Protein AF-A0A9W9JMX7-F1 (afdb_monomer)

Mean predicted aligned error: 20.51 Å

Radius of gyration: 36.22 Å; Cα contacts (8 Å, |Δi|>4): 319; chains: 1; bounding box: 106×44×80 Å

Solvent-accessible surface area (backbone atoms only — not comparable to full-atom values): 18234 Å² total; per-residue (Å²): 130,86,82,72,73,47,76,66,55,54,49,54,52,50,56,58,54,60,72,56,52,37,56,38,70,84,39,43,45,78,63,40,51,48,57,44,52,70,91,41,66,92,66,29,40,35,28,43,32,32,32,20,40,26,87,86,69,50,75,31,81,40,80,42,74,37,45,46,33,29,29,48,52,99,60,38,80,44,77,45,70,59,74,58,86,74,85,53,19,42,42,68,38,47,72,54,76,74,42,45,52,47,79,55,95,67,31,42,34,41,38,36,41,27,64,27,89,90,45,72,42,80,46,76,45,69,50,87,43,57,28,31,47,68,22,42,74,46,57,52,74,59,72,63,49,72,68,57,50,52,53,49,53,50,52,55,48,53,53,47,53,52,51,53,52,52,47,53,50,53,51,50,54,47,50,55,51,49,62,69,66,50,73,78,74,51,70,62,72,71,43,48,62,56,54,51,51,46,49,50,50,50,53,51,48,56,63,48,60,74,41,89,61,29,88,79,40,72,60,51,61,47,44,56,49,51,42,50,54,52,54,47,56,63,68,69,53,74,97,63,97,59,98,66,100,74,63,62,69,64,55,49,48,52,49,48,51,47,50,51,49,48,52,49,49,53,54,48,54,49,51,53,47,51,53,47,53,50,49,58,63,53,72,76,51,83,83,88,85,82,67,62,73,58,50,54,54,51,48,53,52,50,55,59,53,68,72,41,96,81,71,72,66,82,92,77,116

Sequence (317 aa):
MFVKQTPAEARTEKIRFERTWQPLATSVRNFRCIIEDFDDPSKRKAYLFCEARDQYGYWLKNKIHLDPIVRYDEGKLVYYTYPTTRLDTLSSNLANAYPRVYLKNGKLELIAYVNGPKGPKFQTITFDDLMNEDGVVFQASYGRSPKRVKLQQAREKEEREWYEAENARKEKERLEKEIRKSPLTPLEEWQEPLRQKIKELKEDKEADSKLPDFRAGANGAYYDRRIKDTEALMTEIPDHWTPTSKVEPRFMKEWQARKEWQARKEWQEDLLRELKDLKETTGAKDGIVRGSYWHDKQKKVEEMLTQMPDWKPASKI

Nearest PDB structures (foldseek):
  1n02-assembly1_A  TM=7.128E-01  e=3.162E-04  Nostoc ellipsosporum
  2jzj-assembly1_A  TM=7.293E-01  e=8.192E-04  Ceratopteris richardii
  6xa1-assembly1_j  TM=2.237E-01  e=5.090E+00  Homo sapiens

Organism: NCBI:txid2972120

Foldseek 3Di:
DDPPPDPVRVVVVLVVQVVQWAFCVVFKDDWAWAWPPLVDLVPIWIWIWIWGQAPVGDTAIETHTCFQAWFDDQQAIDGHLGGDDDDGGPRNFAPDRGWDWDQDPSWIKIWTFGQGPVGTDIHIDILDAWTDGRGYIDGVSVSCDPVNVVVVVVVVVVVVVVVVVVVVVVVVVVVVVVVVPPPPPDLCNVCVVLVVVLVVLVVVLVVCVPPPCSVVDPNNVVSVVVSVVSVVVSVPPDPDPPPDDDVPPPVVVVVVVVVVVVVVVVVVVVVVVVVVVVVVVVVVDDDDDPDPPVCVVVVVVVVVQVVDPDDDPPVPD

Structure (mmCIF, N/CA/C/O backbone):
data_AF-A0A9W9JMX7-F1
#
_entry.id   AF-A0A9W9JMX7-F1
#
loop_
_atom_site.group_PDB
_atom_site.id
_atom_site.type_symbol
_atom_site.label_atom_id
_atom_site.label_alt_id
_atom_site.label_comp_id
_atom_site.label_asym_id
_atom_site.label_entity_id
_atom_site.label_seq_id
_atom_site.pdbx_PDB_ins_code
_atom_site.Cartn_x
_atom_site.Cartn_y
_atom_site.Cartn_z
_atom_site.occupancy
_atom_site.B_iso_or_equiv
_atom_site.auth_seq_id
_atom_site.auth_comp_id
_atom_site.auth_asym_id
_atom_site.auth_atom_id
_atom_site.pdbx_PDB_model_num
ATOM 1 N N . MET A 1 1 ? 3.340 11.979 -27.835 1.00 38.06 1 MET A N 1
ATOM 2 C CA . MET A 1 1 ? 2.138 12.834 -27.962 1.00 38.06 1 MET A CA 1
ATOM 3 C C . MET A 1 1 ? 1.278 12.514 -26.747 1.00 38.06 1 MET A C 1
ATOM 5 O O . MET A 1 1 ? 0.903 11.361 -26.604 1.00 38.06 1 MET A O 1
ATOM 9 N N . PHE A 1 2 ? 1.090 13.451 -25.812 1.00 39.12 2 PHE A N 1
ATOM 10 C CA . PHE A 1 2 ? 0.361 13.177 -24.568 1.00 39.12 2 PHE A CA 1
ATOM 11 C C . PHE A 1 2 ? -1.117 12.970 -24.883 1.00 39.12 2 PHE A C 1
ATOM 13 O O . PHE A 1 2 ? -1.810 13.934 -25.214 1.00 39.12 2 PHE A O 1
ATOM 20 N N . VAL A 1 3 ? -1.617 11.743 -24.766 1.00 41.00 3 VAL A N 1
ATOM 21 C CA . VAL A 1 3 ? -3.063 11.511 -24.774 1.00 41.00 3 VAL A CA 1
ATOM 22 C C . VAL A 1 3 ? -3.580 11.926 -23.400 1.00 41.00 3 VAL A C 1
ATOM 24 O O . VAL A 1 3 ? -3.754 11.114 -22.495 1.00 41.00 3 VAL A O 1
ATOM 27 N N . LYS A 1 4 ? -3.749 13.238 -23.201 1.00 46.47 4 LYS A N 1
ATOM 28 C CA . LYS A 1 4 ? -4.483 13.752 -22.047 1.00 46.47 4 LYS A CA 1
ATOM 29 C C . LYS A 1 4 ? -5.915 13.262 -22.199 1.00 46.47 4 LYS A C 1
ATOM 31 O O . LYS A 1 4 ? -6.609 13.702 -23.111 1.00 46.47 4 LYS A O 1
ATOM 36 N N . GLN A 1 5 ? -6.330 12.348 -21.325 1.00 52.28 5 GLN A N 1
ATOM 37 C CA . GLN A 1 5 ? -7.722 11.917 -21.259 1.00 52.28 5 GLN A CA 1
ATOM 38 C C . GLN A 1 5 ? -8.624 13.144 -21.170 1.00 52.28 5 GLN A C 1
ATOM 40 O O . GLN A 1 5 ? -8.401 14.045 -20.354 1.00 52.28 5 GLN A O 1
ATOM 45 N N . THR A 1 6 ? -9.650 13.178 -22.010 1.00 64.44 6 THR A N 1
ATOM 46 C CA . THR A 1 6 ? -10.655 14.229 -21.931 1.00 64.44 6 THR A CA 1
ATOM 47 C C . THR A 1 6 ? -11.429 14.100 -20.610 1.00 64.44 6 THR A C 1
ATOM 49 O O . THR A 1 6 ? -11.586 12.999 -20.071 1.00 64.44 6 THR A O 1
ATOM 52 N N . PRO A 1 7 ? -11.975 15.198 -20.060 1.00 58.97 7 PRO A N 1
ATOM 53 C CA . PRO A 1 7 ? -12.781 15.146 -18.837 1.00 58.97 7 PRO A CA 1
ATOM 54 C C . PRO A 1 7 ? -13.974 14.177 -18.923 1.00 58.97 7 PRO A C 1
ATOM 56 O O . PRO A 1 7 ? -14.406 13.632 -17.907 1.00 58.97 7 PRO A O 1
ATOM 59 N N . ALA A 1 8 ? -14.499 13.941 -20.131 1.00 56.97 8 ALA A N 1
ATOM 60 C CA . ALA A 1 8 ? -15.569 12.982 -20.396 1.00 56.97 8 ALA A CA 1
ATOM 61 C C . ALA A 1 8 ? -15.086 11.522 -20.299 1.00 56.97 8 ALA A C 1
ATOM 63 O O . ALA A 1 8 ? -15.757 10.692 -19.680 1.00 56.97 8 ALA A O 1
ATOM 64 N N . GLU A 1 9 ? -13.903 11.209 -20.829 1.00 58.19 9 GLU A N 1
ATOM 65 C CA . GLU A 1 9 ? -13.281 9.884 -20.710 1.00 58.19 9 GLU A CA 1
ATOM 66 C C . GLU A 1 9 ? -12.908 9.574 -19.258 1.00 58.19 9 GLU A C 1
ATOM 68 O O . GLU A 1 9 ? -13.241 8.500 -18.759 1.00 58.19 9 GLU A O 1
ATOM 73 N N . ALA A 1 10 ? -12.337 10.545 -18.537 1.00 58.16 10 ALA A N 1
ATOM 74 C CA . ALA A 1 10 ? -12.014 10.403 -17.117 1.00 58.16 10 ALA A CA 1
ATOM 75 C C . ALA A 1 10 ? -13.266 10.164 -16.247 1.00 58.16 10 ALA A C 1
ATOM 77 O O . ALA A 1 10 ? -13.233 9.365 -15.308 1.00 58.16 10 ALA A O 1
ATOM 78 N N . ARG A 1 11 ? -14.398 10.816 -16.564 1.00 58.22 11 ARG A N 1
ATOM 79 C CA . ARG A 1 11 ? -15.693 10.570 -15.896 1.00 58.22 11 ARG A CA 1
ATOM 80 C C . ARG A 1 11 ? -16.251 9.182 -16.209 1.00 58.22 11 ARG A C 1
ATOM 82 O O . ARG A 1 11 ? -16.724 8.503 -15.303 1.00 58.22 11 ARG A O 1
ATOM 89 N N . THR A 1 12 ? -16.174 8.747 -17.463 1.00 60.94 12 THR A N 1
ATOM 90 C CA . THR A 1 12 ? -16.686 7.437 -17.898 1.00 60.94 12 THR A CA 1
ATOM 91 C C . THR A 1 12 ? -15.877 6.288 -17.293 1.00 60.94 12 THR A C 1
ATOM 93 O O . THR A 1 12 ? -16.439 5.287 -16.852 1.00 60.94 12 THR A O 1
ATOM 96 N N . GLU A 1 13 ? -14.557 6.447 -17.212 1.00 59.47 13 GLU A N 1
ATOM 97 C CA . GLU A 1 13 ? -13.651 5.485 -16.587 1.00 59.47 13 GLU A CA 1
ATOM 98 C C . GLU A 1 13 ? -13.866 5.419 -15.065 1.00 59.47 13 GLU A C 1
ATOM 100 O O . GLU A 1 13 ? -13.983 4.325 -14.514 1.00 59.47 13 GLU A O 1
ATOM 105 N N . LYS A 1 14 ? -14.055 6.566 -14.394 1.00 57.44 14 LYS A N 1
ATOM 106 C CA . LYS A 1 14 ? -14.433 6.618 -12.970 1.00 57.44 14 LYS A CA 1
ATOM 107 C C . LYS A 1 14 ? -15.722 5.831 -12.687 1.00 57.44 14 LYS A C 1
ATOM 109 O O . LYS A 1 14 ? -15.728 4.984 -11.799 1.00 57.44 14 LYS A O 1
ATOM 114 N N . ILE A 1 15 ? -16.771 6.040 -13.489 1.00 61.19 15 ILE A N 1
ATOM 115 C CA . ILE A 1 15 ? -18.054 5.324 -13.359 1.00 61.19 15 ILE A CA 1
ATOM 116 C C . ILE A 1 15 ? -17.883 3.810 -13.582 1.00 61.19 15 ILE A C 1
ATOM 118 O O . ILE A 1 15 ? -18.565 3.012 -12.941 1.00 61.19 15 ILE A O 1
ATOM 122 N N . ARG A 1 16 ? -16.980 3.381 -14.476 1.00 63.81 16 ARG A N 1
ATOM 123 C CA . ARG A 1 16 ? -16.705 1.950 -14.707 1.00 63.81 16 ARG A CA 1
ATOM 124 C C . ARG A 1 16 ? -16.029 1.278 -13.511 1.00 63.81 16 ARG A C 1
ATOM 126 O O . ARG A 1 16 ? -16.390 0.146 -13.208 1.00 63.81 16 ARG A O 1
ATOM 133 N N . PHE A 1 17 ? -15.105 1.957 -12.830 1.00 66.31 17 PHE A N 1
ATOM 134 C CA . PHE A 1 17 ? -14.443 1.413 -11.637 1.00 66.31 17 PHE A CA 1
ATOM 135 C C . PHE A 1 17 ? -15.354 1.409 -10.409 1.00 66.31 17 PHE A C 1
ATOM 137 O O . PHE A 1 17 ? -15.407 0.413 -9.698 1.00 66.31 17 PHE A O 1
ATOM 144 N N . GLU A 1 18 ? -16.139 2.465 -10.190 1.00 67.25 18 GLU A N 1
ATOM 145 C CA . GLU A 1 18 ? -17.089 2.505 -9.067 1.00 67.25 18 GLU A CA 1
ATOM 146 C C . GLU A 1 18 ? -18.109 1.353 -9.129 1.00 67.25 18 GLU A C 1
ATOM 148 O O . GLU A 1 18 ? -18.518 0.826 -8.097 1.00 67.25 18 GLU A O 1
ATOM 153 N N . ARG A 1 19 ? -18.458 0.880 -10.335 1.00 70.06 19 ARG A N 1
ATOM 154 C CA . ARG A 1 19 ? -19.326 -0.295 -10.534 1.00 70.06 19 ARG A CA 1
ATOM 155 C C . ARG A 1 19 ? -18.704 -1.626 -10.104 1.00 70.06 19 ARG A C 1
ATOM 157 O O . ARG A 1 19 ? -19.447 -2.585 -9.918 1.00 70.06 19 ARG A O 1
ATOM 164 N N . THR A 1 20 ? -17.379 -1.717 -9.968 1.00 78.50 20 THR A N 1
ATOM 165 C CA . THR A 1 20 ? -16.701 -2.945 -9.516 1.00 78.50 20 THR A CA 1
ATOM 166 C C . THR A 1 20 ? -16.499 -3.007 -8.006 1.00 78.50 20 THR A C 1
ATOM 168 O O . THR A 1 20 ? -16.007 -4.016 -7.501 1.00 78.50 20 THR A O 1
ATOM 171 N N . TRP A 1 21 ? -16.876 -1.956 -7.275 1.00 88.69 21 TRP A N 1
ATOM 172 C CA . TRP A 1 21 ? -16.697 -1.885 -5.830 1.00 88.69 21 TRP A CA 1
ATOM 173 C C . TRP A 1 21 ? -17.850 -2.587 -5.122 1.00 88.69 21 TRP A C 1
ATOM 175 O O . TRP A 1 21 ? -19.020 -2.272 -5.333 1.00 88.69 21 TRP A O 1
ATOM 185 N N . GLN A 1 22 ? -17.514 -3.554 -4.276 1.00 89.50 22 GLN A N 1
ATOM 186 C CA . GLN A 1 22 ? -18.479 -4.298 -3.482 1.00 89.50 22 GLN A CA 1
ATOM 187 C C . GLN A 1 22 ? -18.430 -3.849 -2.015 1.00 89.50 22 GLN A C 1
ATOM 189 O O . GLN A 1 22 ? -17.337 -3.695 -1.458 1.00 89.50 22 GLN A O 1
ATOM 194 N N . PRO A 1 23 ? -19.593 -3.692 -1.354 1.00 91.25 23 PRO A N 1
ATOM 195 C CA . PRO A 1 23 ? -19.653 -3.432 0.078 1.00 91.25 23 PRO A CA 1
ATOM 196 C C . PRO A 1 23 ? -18.969 -4.535 0.891 1.00 91.25 23 PRO A C 1
ATOM 198 O O . PRO A 1 23 ? -19.049 -5.722 0.547 1.00 91.25 23 PRO A O 1
ATOM 201 N N . LEU A 1 24 ? -18.355 -4.164 2.019 1.00 92.94 24 LEU A N 1
ATOM 202 C CA . LEU A 1 24 ? -17.718 -5.127 2.925 1.00 92.94 24 LEU A CA 1
ATOM 203 C C . LEU A 1 24 ? -18.690 -6.220 3.382 1.00 92.94 24 LEU A C 1
ATOM 205 O O . LEU A 1 24 ? -18.333 -7.394 3.403 1.00 92.94 24 LEU A O 1
ATOM 209 N N . ALA A 1 25 ? -19.934 -5.841 3.685 1.00 90.62 25 ALA A N 1
ATOM 210 C CA . ALA A 1 25 ? -20.942 -6.735 4.248 1.00 90.62 25 ALA A CA 1
ATOM 211 C C . ALA A 1 25 ? -21.267 -7.960 3.387 1.00 90.62 25 ALA A C 1
ATOM 213 O O . ALA A 1 25 ? -21.653 -8.999 3.912 1.00 90.62 25 ALA A O 1
ATOM 214 N N . THR A 1 26 ? -21.114 -7.836 2.070 1.00 90.62 26 THR A N 1
ATOM 215 C CA . THR A 1 26 ? -21.468 -8.884 1.107 1.00 90.62 26 THR A CA 1
ATOM 216 C C . THR A 1 26 ? -20.255 -9.598 0.528 1.00 90.62 26 THR A C 1
ATOM 218 O O . THR A 1 26 ? -20.412 -10.600 -0.168 1.00 90.62 26 THR A O 1
ATOM 221 N N . SER A 1 27 ? -19.050 -9.068 0.744 1.00 93.75 27 SER A N 1
ATOM 222 C CA . SER A 1 27 ? -17.864 -9.480 -0.011 1.00 93.75 27 SER A CA 1
ATOM 223 C C . SER A 1 27 ? -16.607 -9.683 0.834 1.00 93.75 27 SER A C 1
ATOM 225 O O . SER A 1 27 ? -15.580 -10.081 0.289 1.00 93.75 27 SER A O 1
ATOM 227 N N . VAL A 1 28 ? -16.673 -9.451 2.148 1.00 95.69 28 VAL A N 1
ATOM 228 C CA . VAL A 1 28 ? -15.535 -9.563 3.067 1.00 95.69 28 VAL A CA 1
ATOM 229 C C . VAL A 1 28 ? -15.956 -10.265 4.361 1.00 95.69 28 VAL A C 1
ATOM 231 O O . VAL A 1 28 ? -17.075 -10.093 4.843 1.00 95.69 28 VAL A O 1
ATOM 234 N N . ARG A 1 29 ? -15.063 -11.078 4.934 1.00 94.94 29 ARG A N 1
ATOM 235 C CA . ARG A 1 29 ? -15.290 -11.835 6.177 1.00 94.94 29 ARG A CA 1
ATOM 236 C C . ARG A 1 29 ? -14.046 -11.884 7.067 1.00 94.94 29 ARG A C 1
ATOM 238 O O . ARG A 1 29 ? -12.971 -11.431 6.681 1.00 94.94 29 ARG A O 1
ATOM 245 N N . ASN A 1 30 ? -14.194 -12.480 8.253 1.00 95.06 30 ASN A N 1
ATOM 246 C CA . ASN A 1 30 ? -13.102 -12.745 9.200 1.00 95.06 30 ASN A CA 1
ATOM 247 C C . ASN A 1 30 ? -12.322 -11.489 9.635 1.00 95.06 30 ASN A C 1
ATOM 249 O O . ASN A 1 30 ? -11.097 -11.525 9.735 1.00 95.06 30 ASN A O 1
ATOM 253 N N . PHE A 1 31 ? -13.026 -10.387 9.914 1.00 94.81 31 PHE A N 1
ATOM 254 C CA . PHE A 1 31 ? -12.408 -9.149 10.396 1.00 94.81 31 PHE A CA 1
ATOM 255 C C . PHE A 1 31 ? -11.718 -9.347 11.745 1.00 94.81 31 PHE A C 1
ATOM 257 O O . PHE A 1 31 ? -12.325 -9.847 12.695 1.00 94.81 31 PHE A O 1
ATOM 264 N N . ARG A 1 32 ? -10.454 -8.932 11.838 1.00 94.69 32 ARG A N 1
ATOM 265 C CA . ARG A 1 32 ? -9.663 -8.920 13.075 1.00 94.69 32 ARG A CA 1
ATOM 266 C C . ARG A 1 32 ? -8.743 -7.708 13.082 1.00 94.69 32 ARG A C 1
ATOM 268 O O . ARG A 1 32 ? -8.224 -7.328 12.038 1.00 94.69 32 ARG A O 1
ATOM 275 N N . CYS A 1 33 ? -8.519 -7.125 14.252 1.00 94.44 33 CYS A N 1
ATOM 276 C CA . CYS A 1 33 ? -7.464 -6.136 14.440 1.00 94.44 33 CYS A CA 1
ATOM 277 C C . CYS A 1 33 ? -6.266 -6.840 15.077 1.00 94.44 33 CYS A C 1
ATOM 279 O O . CYS A 1 33 ? -6.434 -7.557 16.063 1.00 94.44 33 CYS A O 1
ATOM 281 N N . ILE A 1 34 ? -5.084 -6.679 14.491 1.00 93.19 34 ILE A N 1
ATOM 282 C CA . ILE A 1 34 ? -3.833 -7.236 15.004 1.00 93.19 34 ILE A CA 1
ATOM 283 C C . ILE A 1 34 ? -2.891 -6.078 15.290 1.00 93.19 34 ILE A C 1
ATOM 285 O O . ILE A 1 34 ? -2.704 -5.207 14.438 1.00 93.19 34 ILE A O 1
ATOM 289 N N . ILE A 1 35 ? -2.306 -6.092 16.485 1.00 92.94 35 ILE A N 1
ATOM 290 C CA . ILE A 1 35 ? -1.273 -5.145 16.886 1.00 92.94 35 ILE A CA 1
ATOM 291 C C . ILE A 1 35 ? 0.069 -5.869 16.885 1.00 92.94 35 ILE A C 1
ATOM 293 O O . ILE A 1 35 ? 0.236 -6.869 17.580 1.00 92.94 35 ILE A O 1
ATOM 297 N N . GLU A 1 36 ? 1.003 -5.378 16.080 1.00 92.62 36 GLU A N 1
ATOM 298 C CA . GLU A 1 36 ? 2.393 -5.838 16.059 1.00 92.62 36 GLU A CA 1
ATOM 299 C C . GLU A 1 36 ? 3.224 -4.969 17.012 1.00 92.62 36 GLU A C 1
ATOM 301 O O . GLU A 1 36 ? 2.922 -3.785 17.177 1.00 92.62 36 GLU A O 1
ATOM 306 N N . ASP A 1 37 ? 4.235 -5.566 17.652 1.00 88.75 37 ASP A N 1
ATOM 307 C CA . ASP A 1 37 ? 5.198 -4.895 18.539 1.00 88.75 37 ASP A CA 1
ATOM 308 C C . ASP A 1 37 ? 4.551 -4.039 19.646 1.00 88.75 37 ASP A C 1
ATOM 310 O O . ASP A 1 37 ? 4.950 -2.903 19.892 1.00 88.75 37 ASP A O 1
ATOM 314 N N . PHE A 1 38 ? 3.523 -4.571 20.325 1.00 85.69 38 PHE A N 1
ATOM 315 C CA . PHE A 1 38 ? 2.770 -3.807 21.329 1.00 85.69 38 PHE A CA 1
ATOM 316 C C . PHE A 1 38 ? 3.653 -3.235 22.448 1.00 85.69 38 PHE A C 1
ATOM 318 O O . PHE A 1 38 ? 3.424 -2.100 22.872 1.00 85.69 38 PHE A O 1
ATOM 325 N N . ASP A 1 39 ? 4.662 -3.984 22.889 1.00 87.25 39 ASP A N 1
ATOM 326 C CA . ASP A 1 39 ? 5.535 -3.597 24.002 1.00 87.25 39 ASP A CA 1
ATOM 327 C C . ASP A 1 39 ? 6.521 -2.473 23.646 1.00 87.25 39 ASP A C 1
ATOM 329 O O . ASP A 1 39 ? 7.020 -1.803 24.547 1.00 87.25 39 ASP A O 1
ATOM 333 N N . ASP A 1 40 ? 6.779 -2.229 22.355 1.00 84.75 40 ASP A N 1
ATOM 334 C CA . ASP A 1 40 ? 7.649 -1.151 21.873 1.00 84.75 40 ASP A CA 1
ATOM 335 C C . ASP A 1 40 ? 6.803 -0.052 21.203 1.00 84.75 40 ASP A C 1
ATOM 337 O O . ASP A 1 40 ? 6.451 -0.168 20.023 1.00 84.75 40 ASP A O 1
ATOM 341 N N . PRO A 1 41 ? 6.497 1.057 21.907 1.00 78.00 41 PRO A N 1
ATOM 342 C CA . PRO A 1 41 ? 5.675 2.135 21.361 1.00 78.00 41 PRO A CA 1
ATOM 343 C C . PRO A 1 41 ? 6.207 2.730 20.051 1.00 78.00 41 PRO A C 1
ATOM 345 O O . PRO A 1 41 ? 5.417 3.262 19.274 1.00 78.00 41 PRO A O 1
ATOM 348 N N . SER A 1 42 ? 7.519 2.644 19.792 1.00 78.44 42 SER A N 1
ATOM 349 C CA . SER A 1 42 ? 8.147 3.195 18.583 1.00 78.44 42 SER A CA 1
ATOM 350 C C . SER A 1 42 ? 7.968 2.311 17.345 1.00 78.44 42 SER A C 1
ATOM 352 O O . SER A 1 42 ? 8.054 2.799 16.216 1.00 78.44 42 SER A O 1
ATOM 354 N N . LYS A 1 43 ? 7.707 1.015 17.545 1.00 85.56 43 LYS A N 1
ATOM 355 C CA . LYS A 1 43 ? 7.535 0.023 16.471 1.00 85.56 43 LYS A CA 1
ATOM 356 C C . LYS A 1 43 ? 6.108 -0.479 16.339 1.00 85.56 43 LYS A C 1
ATOM 358 O O . LYS A 1 43 ? 5.786 -1.091 15.322 1.00 85.56 43 LYS A O 1
ATOM 363 N N . ARG A 1 44 ? 5.270 -0.196 17.336 1.00 89.06 44 ARG A N 1
ATOM 364 C CA . ARG A 1 44 ? 3.885 -0.635 17.399 1.00 89.06 44 ARG A CA 1
ATOM 365 C C . ARG A 1 44 ? 3.107 -0.243 16.145 1.00 89.06 44 ARG A C 1
ATOM 367 O O . ARG A 1 44 ? 3.099 0.925 15.758 1.00 89.06 44 ARG A O 1
ATOM 374 N N . LYS A 1 45 ? 2.408 -1.213 15.551 1.00 91.44 45 LYS A N 1
ATOM 375 C CA . LYS A 1 45 ? 1.575 -1.007 14.354 1.00 91.44 45 LYS A CA 1
ATOM 376 C C . LYS A 1 45 ? 0.246 -1.735 14.456 1.00 91.44 45 LYS A C 1
ATOM 378 O O . LYS A 1 45 ? 0.197 -2.905 14.829 1.00 91.44 45 LYS A O 1
ATOM 383 N N . ALA A 1 46 ? -0.822 -1.058 14.057 1.00 92.69 46 ALA A N 1
ATOM 384 C CA . ALA A 1 46 ? -2.177 -1.578 14.048 1.00 92.69 46 ALA A CA 1
ATOM 385 C C . ALA A 1 46 ? -2.597 -1.955 12.626 1.00 92.69 46 ALA A C 1
ATOM 387 O O . ALA A 1 46 ? -2.532 -1.141 11.698 1.00 92.69 46 ALA A O 1
ATOM 388 N N . TYR A 1 47 ? -3.074 -3.186 12.461 1.00 93.88 47 TYR A N 1
ATOM 389 C CA . TYR A 1 47 ? -3.505 -3.721 11.177 1.00 93.88 47 TYR A CA 1
ATOM 390 C C . TYR A 1 47 ? -4.917 -4.291 11.241 1.00 93.88 47 TYR A C 1
ATOM 392 O O . TYR A 1 47 ? -5.245 -5.081 12.125 1.00 93.88 47 TYR A O 1
ATOM 400 N N . LEU A 1 48 ? -5.729 -3.963 10.239 1.00 94.69 48 LEU A N 1
ATOM 401 C CA . LEU A 1 48 ? -6.977 -4.657 9.959 1.00 94.69 48 LEU A CA 1
ATOM 402 C C . LEU A 1 48 ? -6.695 -5.847 9.042 1.00 94.69 48 LEU A C 1
ATOM 404 O O . LEU A 1 48 ? -6.230 -5.687 7.912 1.00 94.69 48 LEU A O 1
ATOM 408 N N . PHE A 1 49 ? -7.014 -7.035 9.534 1.00 95.31 49 PHE A N 1
ATOM 409 C CA . PHE A 1 49 ? -6.981 -8.280 8.787 1.00 95.31 49 PHE A CA 1
ATOM 410 C C . PHE A 1 49 ? -8.392 -8.706 8.405 1.00 95.31 49 PHE A C 1
ATOM 412 O O . PHE A 1 49 ? -9.311 -8.649 9.224 1.00 95.31 49 PHE A O 1
ATOM 419 N N . CYS A 1 50 ? -8.561 -9.147 7.163 1.00 95.56 50 CYS A N 1
ATOM 420 C CA . CYS A 1 50 ? -9.816 -9.703 6.665 1.00 95.56 50 CYS A CA 1
ATOM 421 C C . CYS A 1 50 ? -9.581 -10.586 5.433 1.00 95.56 50 CYS A C 1
ATOM 423 O O . CYS A 1 50 ? -8.490 -10.611 4.863 1.00 95.56 50 CYS A O 1
ATOM 425 N N . GLU A 1 51 ? -10.609 -11.319 5.024 1.00 96.19 51 GLU A N 1
ATOM 426 C CA . GLU A 1 51 ? -10.643 -12.068 3.769 1.00 96.19 51 GLU A CA 1
ATOM 427 C C . GLU A 1 51 ? -11.662 -11.431 2.833 1.00 96.19 51 GLU A C 1
ATOM 429 O O . GLU A 1 51 ? -12.831 -11.326 3.197 1.00 96.19 51 GLU A O 1
ATOM 434 N N . ALA A 1 52 ? -11.243 -11.044 1.633 1.00 95.31 52 ALA A N 1
ATOM 435 C CA . ALA A 1 52 ? -12.097 -10.427 0.629 1.00 95.31 52 ALA A CA 1
ATOM 436 C C . ALA A 1 52 ? -12.269 -11.349 -0.576 1.00 95.31 52 ALA A C 1
ATOM 438 O O . ALA A 1 52 ? -11.319 -12.001 -1.008 1.00 95.31 52 ALA A O 1
ATOM 439 N N . ARG A 1 53 ? -13.489 -11.419 -1.105 1.00 94.69 53 ARG A N 1
ATOM 440 C CA . ARG A 1 53 ? -13.819 -12.261 -2.252 1.00 94.69 53 ARG A CA 1
ATOM 441 C C . ARG A 1 53 ? -13.392 -11.584 -3.554 1.00 94.69 53 ARG A C 1
ATOM 443 O O . ARG A 1 53 ? -13.730 -10.418 -3.765 1.00 94.69 53 ARG A O 1
ATOM 450 N N . ASP A 1 54 ? -12.683 -12.307 -4.410 1.00 90.06 54 ASP A N 1
ATOM 451 C CA . ASP A 1 54 ? -12.312 -11.857 -5.753 1.00 90.06 54 ASP A CA 1
ATOM 452 C C . ASP A 1 54 ? -13.429 -12.106 -6.787 1.00 90.06 54 ASP A C 1
ATOM 454 O O . ASP A 1 54 ? -14.500 -12.635 -6.465 1.00 90.06 54 ASP A O 1
ATOM 458 N N . GLN A 1 55 ? -13.203 -11.701 -8.039 1.00 85.94 55 GLN A N 1
ATOM 459 C CA . GLN A 1 55 ? -14.168 -11.876 -9.131 1.00 85.94 55 GLN A CA 1
ATOM 460 C C . GLN A 1 55 ? -14.416 -13.344 -9.520 1.00 85.94 55 GLN A C 1
ATOM 462 O O . GLN A 1 55 ? -15.421 -13.637 -10.166 1.00 85.94 55 GLN A O 1
ATOM 467 N N . TYR A 1 56 ? -13.531 -14.261 -9.123 1.00 86.94 56 TYR A N 1
ATOM 468 C CA . TYR A 1 56 ? -13.640 -15.700 -9.373 1.00 86.94 56 TYR A CA 1
ATOM 469 C C . TYR A 1 56 ? -14.258 -16.459 -8.188 1.00 86.94 56 TYR A C 1
ATOM 471 O O . TYR A 1 56 ? -14.506 -17.660 -8.277 1.00 86.94 56 TYR A O 1
ATOM 479 N N . GLY A 1 57 ? -14.540 -15.765 -7.082 1.00 89.69 57 GLY A N 1
ATOM 480 C CA . GLY A 1 57 ? -15.127 -16.335 -5.874 1.00 89.69 57 GLY A CA 1
ATOM 481 C C . GLY A 1 57 ? -14.112 -16.840 -4.845 1.00 89.69 57 GLY A C 1
ATOM 482 O O . GLY A 1 57 ? -14.532 -17.365 -3.810 1.00 89.69 57 GLY A O 1
ATOM 483 N N . TYR A 1 58 ? -12.807 -16.667 -5.072 1.00 93.25 58 TYR A N 1
ATOM 484 C CA . TYR A 1 58 ? -11.772 -17.011 -4.098 1.00 93.25 58 TYR A CA 1
ATOM 485 C C . TYR A 1 58 ? -11.674 -15.957 -2.996 1.00 93.25 58 TYR A C 1
ATOM 487 O O . TYR A 1 58 ? -11.907 -14.770 -3.212 1.00 93.25 58 TYR A O 1
ATOM 495 N N . TRP A 1 59 ? -11.309 -16.394 -1.790 1.00 94.25 59 TRP A N 1
ATOM 496 C CA . TRP A 1 59 ? -11.132 -15.522 -0.630 1.00 94.25 59 TRP A CA 1
ATOM 497 C C . TRP A 1 59 ? -9.652 -15.185 -0.440 1.00 94.25 59 TRP A C 1
ATOM 499 O O . TRP A 1 59 ? -8.851 -16.056 -0.097 1.00 94.25 59 TRP A O 1
ATOM 509 N N . LEU A 1 60 ? -9.293 -13.917 -0.637 1.00 92.62 60 LEU A N 1
ATOM 510 C CA . LEU A 1 60 ? -7.927 -13.411 -0.531 1.00 92.62 60 LEU A CA 1
ATOM 511 C C . LEU A 1 60 ? -7.714 -12.677 0.795 1.00 92.62 60 LEU A C 1
ATOM 513 O O . LEU A 1 60 ? -8.523 -11.848 1.218 1.00 92.62 60 LEU A O 1
ATOM 517 N N . LYS A 1 61 ? -6.596 -12.970 1.464 1.00 95.00 61 LYS A N 1
ATOM 518 C CA . LYS A 1 61 ? -6.232 -12.329 2.734 1.00 95.00 61 LYS A CA 1
ATOM 519 C C . LYS A 1 61 ? -5.745 -10.902 2.493 1.00 95.00 61 LYS A C 1
ATOM 521 O O . LYS A 1 61 ? -4.869 -10.674 1.667 1.00 95.00 61 LYS A O 1
ATOM 526 N N . ASN A 1 62 ? -6.266 -9.966 3.274 1.00 93.31 62 ASN A N 1
ATOM 527 C CA . ASN A 1 62 ? -5.906 -8.554 3.256 1.00 93.31 62 ASN A CA 1
ATOM 528 C C . ASN A 1 62 ? -5.313 -8.146 4.611 1.00 93.31 62 ASN A C 1
ATOM 530 O O . ASN A 1 62 ? -5.823 -8.556 5.655 1.00 93.31 62 ASN A O 1
ATOM 534 N N . LYS A 1 63 ? -4.257 -7.322 4.580 1.00 92.88 63 LYS A N 1
ATOM 535 C CA . LYS A 1 63 ? -3.614 -6.691 5.746 1.00 92.88 63 LYS A CA 1
ATOM 536 C C . LYS A 1 63 ? -3.529 -5.186 5.486 1.00 92.88 63 LYS A C 1
ATOM 538 O O . LYS A 1 63 ? -2.732 -4.753 4.659 1.00 92.88 63 LYS A O 1
ATOM 543 N N . ILE A 1 64 ? -4.352 -4.399 6.172 1.00 90.62 64 ILE A N 1
ATOM 544 C CA . ILE A 1 64 ? -4.474 -2.948 5.962 1.00 90.62 64 ILE A CA 1
ATOM 545 C C . ILE A 1 64 ? -3.890 -2.225 7.168 1.00 90.62 64 ILE A C 1
ATOM 547 O O . ILE A 1 64 ? -4.316 -2.466 8.293 1.00 90.62 64 ILE A O 1
ATOM 551 N N . HIS A 1 65 ? -2.922 -1.339 6.946 1.00 89.81 65 HIS A N 1
ATOM 552 C CA . HIS A 1 65 ? -2.350 -0.521 8.013 1.00 89.81 65 HIS A CA 1
ATOM 553 C C . HIS A 1 65 ? -3.359 0.551 8.443 1.00 89.81 65 HIS A C 1
ATOM 555 O O . HIS A 1 65 ? -3.829 1.315 7.601 1.00 89.81 65 HIS A O 1
ATOM 561 N N . LEU A 1 66 ? -3.708 0.593 9.731 1.00 90.44 66 LEU A N 1
ATOM 562 C CA . LEU A 1 66 ? -4.751 1.482 10.253 1.00 90.44 66 LEU A CA 1
ATOM 563 C C . LEU A 1 66 ? -4.231 2.873 10.613 1.00 90.44 66 LEU A C 1
ATOM 565 O O . LEU A 1 66 ? -4.974 3.838 10.492 1.00 90.44 66 LEU A O 1
ATOM 569 N N . ASP A 1 67 ? -2.965 3.012 10.994 1.00 88.38 67 ASP A N 1
ATOM 570 C CA . ASP A 1 67 ? -2.398 4.298 11.420 1.00 88.38 67 ASP A CA 1
ATOM 571 C C . ASP A 1 67 ? -2.489 5.442 10.402 1.00 88.38 67 ASP A C 1
ATOM 573 O O . ASP A 1 67 ? -2.688 6.578 10.825 1.00 88.38 67 ASP A O 1
ATOM 577 N N . PRO A 1 68 ? -2.392 5.223 9.076 1.00 85.06 68 PRO A N 1
ATOM 578 C CA . PRO A 1 68 ? -2.542 6.304 8.114 1.00 85.06 68 PRO A CA 1
ATOM 579 C C . PRO A 1 68 ? -3.961 6.882 8.121 1.00 85.06 68 PRO A C 1
ATOM 581 O O . PRO A 1 68 ? -4.126 8.055 7.792 1.00 85.06 68 PRO A O 1
ATOM 584 N N . ILE A 1 69 ? -4.955 6.078 8.511 1.00 86.62 69 ILE A N 1
ATOM 585 C CA . ILE A 1 69 ? -6.385 6.352 8.329 1.00 86.62 69 ILE A CA 1
ATOM 586 C C . ILE A 1 69 ? -7.142 6.531 9.652 1.00 86.62 69 ILE A C 1
ATOM 588 O O . ILE A 1 69 ? -8.193 7.160 9.666 1.00 86.62 69 ILE A O 1
ATOM 592 N N . VAL A 1 70 ? -6.614 6.039 10.773 1.00 88.62 70 VAL A N 1
ATOM 593 C CA . VAL A 1 70 ? -7.140 6.255 12.127 1.00 88.62 70 VAL A CA 1
ATOM 594 C C . VAL A 1 70 ? -6.098 6.994 12.948 1.00 88.62 70 VAL A C 1
ATOM 596 O O . VAL A 1 70 ? -4.980 6.514 13.142 1.00 88.62 70 VAL A O 1
ATOM 599 N N . ARG A 1 71 ? -6.481 8.158 13.465 1.00 85.69 71 ARG A N 1
ATOM 600 C CA . ARG A 1 71 ? -5.611 9.020 14.266 1.00 85.69 71 ARG A CA 1
ATOM 601 C C . ARG A 1 71 ? -6.172 9.252 15.647 1.00 85.69 71 ARG A C 1
ATOM 603 O O . ARG A 1 71 ? -7.345 8.986 15.905 1.00 85.69 71 ARG A O 1
ATOM 610 N N . TYR A 1 72 ? -5.311 9.774 16.504 1.00 84.94 72 TYR A N 1
ATOM 611 C CA . TYR A 1 72 ? -5.690 10.284 17.800 1.00 84.94 72 TYR A CA 1
ATOM 612 C C . TYR A 1 72 ? -5.613 11.810 17.790 1.00 84.94 72 TYR A C 1
ATOM 614 O O . TYR A 1 72 ? -4.555 12.366 17.517 1.00 84.94 72 TYR A O 1
ATOM 622 N N . ASP A 1 73 ? -6.737 12.474 18.041 1.00 83.50 73 ASP A N 1
ATOM 623 C CA . ASP A 1 73 ? -6.833 13.933 18.074 1.00 83.50 73 ASP A CA 1
ATOM 624 C C . ASP A 1 73 ? -7.709 14.373 19.251 1.00 83.50 73 ASP A C 1
ATOM 626 O O . ASP A 1 73 ? -8.754 13.774 19.513 1.00 83.50 73 ASP A O 1
ATOM 630 N N . GLU A 1 74 ? -7.258 15.377 20.005 1.00 81.50 74 GLU A N 1
ATOM 631 C CA . GLU A 1 74 ? -7.960 15.948 21.171 1.00 81.50 74 GLU A CA 1
ATOM 632 C C . GLU A 1 74 ? -8.555 14.910 22.151 1.00 81.50 74 GLU A C 1
ATOM 634 O O . GLU A 1 74 ? -9.645 15.067 22.714 1.00 81.50 74 GLU A O 1
ATOM 639 N N . GLY A 1 75 ? -7.854 13.796 22.368 1.00 81.69 75 GLY A N 1
ATOM 640 C CA . GLY A 1 75 ? -8.331 12.756 23.275 1.00 81.69 75 GLY A CA 1
ATOM 641 C C . GLY A 1 75 ? -9.386 11.807 22.678 1.00 81.69 75 GLY A C 1
ATOM 642 O O . GLY A 1 75 ? -10.130 11.149 23.431 1.00 81.69 75 GLY A O 1
ATOM 643 N N . LYS A 1 76 ? -9.512 11.773 21.346 1.00 86.75 76 LYS A N 1
ATOM 644 C CA . LYS A 1 76 ? -10.478 10.971 20.589 1.00 86.75 76 LYS A CA 1
ATOM 645 C C . LYS A 1 76 ? -9.850 10.279 19.380 1.00 86.75 76 LYS A C 1
ATOM 647 O O . LYS A 1 76 ? -8.911 10.784 18.779 1.00 86.75 76 LYS A O 1
ATOM 652 N N . LEU A 1 77 ? -10.392 9.121 19.008 1.00 89.94 77 LEU A N 1
ATOM 653 C CA . LEU A 1 77 ? -10.072 8.478 17.737 1.00 89.94 77 LEU A CA 1
ATOM 654 C C . LEU A 1 77 ? -10.841 9.150 16.598 1.00 89.94 77 LEU A C 1
ATOM 656 O O . LEU A 1 77 ? -12.054 9.334 16.690 1.00 89.94 77 LEU A O 1
ATOM 660 N N . VAL A 1 78 ? -10.134 9.480 15.520 1.00 89.38 78 VAL A N 1
ATOM 661 C CA . VAL A 1 78 ? -10.682 10.158 14.341 1.00 89.38 78 VAL A CA 1
ATOM 662 C C . VAL A 1 78 ? -10.332 9.369 13.083 1.00 89.38 78 VAL A C 1
ATOM 664 O O . VAL A 1 78 ? -9.188 8.946 12.901 1.00 89.38 78 VAL A O 1
ATOM 667 N N . TYR A 1 79 ? -11.332 9.153 12.226 1.00 89.12 79 TYR A N 1
ATOM 668 C CA . TYR A 1 79 ? -11.188 8.442 10.962 1.00 89.12 79 TYR A CA 1
ATOM 669 C C . TYR A 1 79 ? -10.998 9.448 9.836 1.00 89.12 79 TYR A C 1
ATOM 671 O O . TYR A 1 79 ? -11.809 10.360 9.678 1.00 89.12 79 TYR A O 1
ATOM 679 N N . TYR A 1 80 ? -9.947 9.266 9.046 1.00 83.06 80 TYR A N 1
ATOM 680 C CA . TYR A 1 80 ? -9.651 10.093 7.890 1.00 83.06 80 TYR A CA 1
ATOM 681 C C . TYR A 1 80 ? -9.853 9.298 6.605 1.00 83.06 80 TYR A C 1
ATOM 683 O O . TYR A 1 80 ? -9.328 8.199 6.421 1.00 83.06 80 TYR A O 1
ATOM 691 N N . THR A 1 81 ? -10.566 9.922 5.674 1.00 75.69 81 THR A N 1
ATOM 692 C CA . THR A 1 81 ? -10.766 9.440 4.302 1.00 75.69 81 THR A CA 1
ATOM 693 C C . THR A 1 81 ? -9.540 9.654 3.407 1.00 75.69 81 THR A C 1
ATOM 695 O O . THR A 1 81 ? -9.490 9.138 2.291 1.00 75.69 81 THR A O 1
ATOM 698 N N . TYR A 1 82 ? -8.545 10.402 3.899 1.00 68.81 82 TYR A N 1
ATOM 699 C CA . TYR A 1 82 ? -7.259 10.637 3.250 1.00 68.81 82 TYR A CA 1
ATOM 700 C C . TYR A 1 82 ? -6.117 10.334 4.224 1.00 68.81 82 TYR A C 1
ATOM 702 O O . TYR A 1 82 ? -6.134 10.851 5.345 1.00 68.81 82 TYR A O 1
ATOM 710 N N . PRO A 1 83 ? -5.109 9.540 3.819 1.00 65.88 83 PRO A N 1
ATOM 711 C CA . PRO A 1 83 ? -3.999 9.217 4.697 1.00 65.88 83 PRO A CA 1
ATOM 712 C C . PRO A 1 83 ? -3.195 10.473 5.048 1.00 65.88 83 PRO A C 1
ATOM 714 O O . PRO A 1 83 ? -2.830 11.258 4.173 1.00 65.88 83 PRO A O 1
ATOM 717 N N . THR A 1 84 ? -2.909 10.656 6.337 1.00 65.81 84 THR A N 1
ATOM 718 C CA . THR A 1 84 ? -2.120 11.792 6.852 1.00 65.81 84 THR A CA 1
ATOM 719 C C . THR A 1 84 ? -0.757 11.308 7.355 1.00 65.81 84 THR A C 1
ATOM 721 O O . THR A 1 84 ? -0.564 10.106 7.515 1.00 65.81 84 THR A O 1
ATOM 724 N N . THR A 1 85 ? 0.199 12.205 7.613 1.00 64.88 85 THR A N 1
ATOM 725 C CA . THR A 1 85 ? 1.544 11.874 8.140 1.00 64.88 85 THR A CA 1
ATOM 726 C C . THR A 1 85 ? 1.771 12.325 9.590 1.00 64.88 85 THR A C 1
ATOM 728 O O . THR A 1 85 ? 2.909 12.348 10.052 1.00 64.88 85 THR A O 1
ATOM 731 N N . ARG A 1 86 ? 0.715 12.686 10.337 1.00 62.84 86 ARG A N 1
ATOM 732 C CA . ARG A 1 86 ? 0.846 13.115 11.746 1.00 62.84 86 ARG A CA 1
ATOM 733 C C . ARG A 1 86 ? 1.371 11.984 12.652 1.00 62.84 86 ARG A C 1
ATOM 735 O O . ARG A 1 86 ? 1.238 10.808 12.316 1.00 62.84 86 ARG A O 1
ATOM 742 N N . LEU A 1 87 ? 1.952 12.343 13.800 1.00 67.56 87 LEU A N 1
ATOM 743 C CA . LEU A 1 87 ? 2.603 11.398 14.726 1.00 67.56 87 LEU A CA 1
ATOM 744 C C . LEU A 1 87 ? 1.619 10.662 15.655 1.00 67.56 87 LEU A C 1
ATOM 746 O O . LEU A 1 87 ? 1.869 9.515 16.021 1.00 67.56 87 LEU A O 1
ATOM 750 N N . ASP A 1 88 ? 0.473 11.268 15.976 1.00 79.38 88 ASP A N 1
ATOM 751 C CA . ASP A 1 88 ? -0.511 10.683 16.895 1.00 79.38 88 ASP A CA 1
ATOM 752 C C . ASP A 1 88 ? -1.406 9.665 16.176 1.00 79.38 88 ASP A C 1
ATOM 754 O O . ASP A 1 88 ? -2.463 9.956 15.606 1.00 79.38 88 ASP A O 1
ATOM 758 N N . THR A 1 89 ? -0.903 8.437 16.127 1.00 82.19 89 THR A N 1
ATOM 759 C CA . THR A 1 89 ? -1.527 7.281 15.475 1.00 82.19 89 THR A CA 1
ATOM 760 C C . THR A 1 89 ? -2.470 6.539 16.424 1.00 82.19 89 THR A C 1
ATOM 762 O O . THR A 1 89 ? -2.425 6.728 17.644 1.00 82.19 89 THR A O 1
ATOM 765 N N . LEU A 1 90 ? -3.311 5.659 15.868 1.00 85.81 90 LEU A N 1
ATOM 766 C CA . LEU A 1 90 ? -4.023 4.654 16.658 1.00 85.81 90 LEU A CA 1
ATOM 767 C C . LEU A 1 90 ? -3.028 3.835 17.487 1.00 85.81 90 LEU A C 1
ATOM 769 O O . LEU A 1 90 ? -3.183 3.765 18.704 1.00 85.81 90 LEU A O 1
ATOM 773 N N . SER A 1 91 ? -2.000 3.266 16.848 1.00 87.25 91 SER A N 1
ATOM 774 C CA . SER A 1 91 ? -1.009 2.407 17.503 1.00 87.25 91 SER A CA 1
ATOM 775 C C . SER A 1 91 ? -0.407 3.053 18.748 1.00 87.25 91 SER A C 1
ATOM 777 O O . SER A 1 91 ? -0.484 2.481 19.840 1.00 87.25 91 SER A O 1
ATOM 779 N N . SER A 1 92 ? 0.124 4.270 18.620 1.00 85.50 92 SER A N 1
ATOM 780 C CA . SER A 1 92 ? 0.811 4.964 19.716 1.00 85.50 92 SER A CA 1
ATOM 781 C C . SER A 1 92 ? -0.097 5.309 20.903 1.00 85.50 92 SER A C 1
ATOM 783 O O . SER A 1 92 ? 0.401 5.496 22.009 1.00 85.50 92 SER A O 1
ATOM 785 N N . ASN A 1 93 ? -1.421 5.327 20.715 1.00 88.25 93 ASN A N 1
ATOM 786 C CA . ASN A 1 93 ? -2.389 5.729 21.740 1.00 88.25 93 ASN A CA 1
ATOM 787 C C . ASN A 1 93 ? -3.223 4.576 22.321 1.00 88.25 93 ASN A C 1
ATOM 789 O O . ASN A 1 93 ? -4.091 4.805 23.172 1.00 88.25 93 ASN A O 1
ATOM 793 N N . LEU A 1 94 ? -2.960 3.336 21.899 1.00 89.62 94 LEU A N 1
ATOM 794 C CA . LEU A 1 94 ? -3.591 2.148 22.467 1.00 89.62 94 LEU A CA 1
ATOM 795 C C . LEU A 1 94 ? -3.129 1.896 23.907 1.00 89.62 94 LEU A C 1
ATOM 797 O O . LEU A 1 94 ? -1.936 1.752 24.184 1.00 89.62 94 LEU A O 1
ATOM 801 N N . ALA A 1 95 ? -4.105 1.770 24.804 1.00 89.44 95 ALA A N 1
ATOM 802 C CA 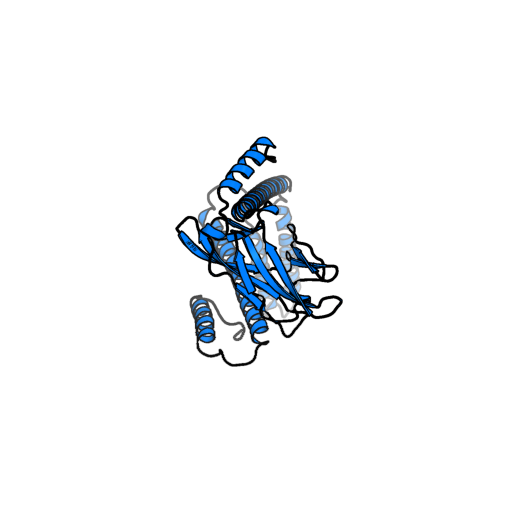. ALA A 1 95 ? -3.920 1.345 26.187 1.00 89.44 95 ALA A CA 1
ATOM 803 C C . ALA A 1 95 ? -3.966 -0.189 26.338 1.00 89.44 95 ALA A C 1
ATOM 805 O O . ALA A 1 95 ? -3.567 -0.717 27.372 1.00 89.44 95 ALA A O 1
ATOM 806 N N . ASN A 1 96 ? -4.449 -0.921 25.325 1.00 89.56 96 ASN A N 1
ATOM 807 C CA . ASN A 1 96 ? -4.430 -2.383 25.293 1.00 89.56 96 ASN A CA 1
ATOM 808 C C . ASN A 1 96 ? -4.106 -2.945 23.897 1.00 89.56 96 ASN A C 1
ATOM 810 O O . ASN A 1 96 ? -4.280 -2.277 22.880 1.00 89.56 96 ASN A O 1
ATOM 814 N N . ALA A 1 97 ? -3.665 -4.204 23.855 1.00 88.69 97 ALA A N 1
ATOM 815 C CA . ALA A 1 97 ? -3.281 -4.891 22.618 1.00 88.69 97 ALA A CA 1
ATOM 816 C C . ALA A 1 97 ? -4.465 -5.496 21.840 1.00 88.69 97 ALA A C 1
ATOM 818 O O . ALA A 1 97 ? -4.272 -6.068 20.770 1.00 88.69 97 ALA A O 1
ATOM 819 N N . TYR A 1 98 ? -5.693 -5.386 22.363 1.00 90.44 98 TYR A N 1
ATOM 820 C CA . TYR A 1 98 ? -6.853 -6.131 21.862 1.00 90.44 98 TYR A CA 1
ATOM 821 C C . TYR A 1 98 ? -8.012 -5.238 21.389 1.00 90.44 98 TYR A C 1
ATOM 823 O O . TYR A 1 98 ? -9.120 -5.340 21.935 1.00 90.44 98 TYR A O 1
ATOM 831 N N . PRO A 1 99 ? -7.820 -4.373 20.374 1.00 93.38 99 PRO A N 1
ATOM 832 C CA . PRO A 1 99 ? -8.951 -3.742 19.713 1.00 93.38 99 PRO A CA 1
ATOM 833 C C . PRO A 1 99 ? -9.851 -4.793 19.065 1.00 93.38 99 PRO A C 1
ATOM 835 O O . PRO A 1 99 ? -9.392 -5.798 18.520 1.00 93.38 99 PRO A O 1
ATOM 838 N N . ARG A 1 100 ? -11.155 -4.545 19.098 1.00 94.12 100 ARG A N 1
ATOM 839 C CA . ARG A 1 100 ? -12.163 -5.426 18.510 1.00 94.12 100 ARG A CA 1
ATOM 840 C C . ARG A 1 100 ? -12.739 -4.772 17.270 1.00 94.12 100 ARG A C 1
ATOM 842 O O . ARG A 1 100 ? -12.916 -3.560 17.242 1.00 94.12 100 ARG A O 1
ATOM 849 N N . VAL A 1 101 ? -13.051 -5.577 16.264 1.00 94.88 101 VAL A N 1
ATOM 850 C CA . VAL A 1 101 ? -13.697 -5.111 15.036 1.00 94.88 101 VAL A CA 1
ATOM 851 C C . VAL A 1 101 ? -14.962 -5.905 14.779 1.00 94.88 101 VAL A C 1
ATOM 853 O O . VAL A 1 101 ? -14.969 -7.127 14.915 1.00 94.88 101 VAL A O 1
ATOM 856 N N . TYR A 1 102 ? -16.026 -5.202 14.412 1.00 92.94 102 TYR A N 1
ATOM 857 C CA . TYR A 1 102 ? -17.333 -5.788 14.160 1.00 92.94 102 TYR A CA 1
ATOM 858 C C . TYR A 1 102 ? -17.960 -5.152 12.936 1.00 92.94 102 TYR A C 1
ATOM 860 O O . TYR A 1 102 ? -17.871 -3.946 12.735 1.00 92.94 102 TYR A O 1
ATOM 868 N N . LEU A 1 103 ? -18.634 -5.962 12.130 1.00 91.00 103 LEU A N 1
ATOM 869 C CA . LEU A 1 103 ? -19.498 -5.445 11.085 1.00 91.00 103 LEU A CA 1
ATOM 870 C C . LEU A 1 103 ? -20.888 -5.208 11.687 1.00 91.00 103 LEU A C 1
ATOM 872 O O . LEU A 1 103 ? -21.550 -6.159 12.101 1.00 91.00 103 LEU A O 1
ATOM 876 N N . LYS A 1 104 ? -21.333 -3.954 11.730 1.00 90.31 104 LYS A N 1
ATOM 877 C CA . LYS A 1 104 ? -22.639 -3.552 12.257 1.00 90.31 104 LYS A CA 1
ATOM 878 C C . LYS A 1 104 ? -23.346 -2.675 11.234 1.00 90.31 104 LYS A C 1
ATOM 880 O O . LYS A 1 104 ? -22.789 -1.693 10.759 1.00 90.31 104 LYS A O 1
ATOM 885 N N . ASN A 1 105 ? -24.576 -3.040 10.869 1.00 87.00 105 ASN A N 1
ATOM 886 C CA . ASN A 1 105 ? -25.381 -2.311 9.878 1.00 87.00 105 ASN A CA 1
ATOM 887 C C . ASN A 1 105 ? -24.640 -2.069 8.547 1.00 87.00 105 ASN A C 1
ATOM 889 O O . ASN A 1 105 ? -24.728 -0.998 7.954 1.00 87.00 105 ASN A O 1
ATOM 893 N N . GLY A 1 106 ? -23.857 -3.057 8.105 1.00 83.12 106 GLY A N 1
ATOM 894 C CA . GLY A 1 106 ? -23.069 -2.982 6.874 1.00 83.12 106 GLY A CA 1
ATOM 895 C C . GLY A 1 106 ? -21.807 -2.115 6.946 1.00 83.12 106 GLY A C 1
ATOM 896 O O . GLY A 1 106 ? -21.077 -2.045 5.961 1.00 83.12 106 GLY A O 1
ATOM 897 N N . LYS A 1 107 ? -21.524 -1.508 8.102 1.00 88.44 107 LYS A N 1
ATOM 898 C CA . LYS A 1 107 ? -20.343 -0.684 8.362 1.00 88.44 107 LYS A CA 1
ATOM 899 C C . LYS A 1 107 ? -19.390 -1.403 9.308 1.00 88.44 107 LYS A C 1
ATOM 901 O O . LYS A 1 107 ? -19.824 -2.163 10.173 1.00 88.44 107 LYS A O 1
ATOM 906 N N . LEU A 1 108 ? -18.090 -1.186 9.141 1.00 94.25 108 LEU A N 1
ATOM 907 C CA . LEU A 1 108 ? -17.086 -1.792 10.010 1.00 94.25 108 LEU A CA 1
ATOM 908 C C . LEU A 1 108 ? -16.800 -0.851 11.184 1.00 94.25 108 LEU A C 1
ATOM 910 O O . LEU A 1 108 ? -16.379 0.281 10.981 1.00 94.25 108 LEU A O 1
ATOM 914 N N . GLU A 1 109 ? -17.019 -1.318 12.406 1.00 95.38 109 GLU A N 1
ATOM 915 C CA . GLU A 1 109 ? -16.721 -0.596 13.641 1.00 95.38 109 GLU A CA 1
ATOM 916 C C . GLU A 1 109 ? -15.451 -1.161 14.279 1.00 95.38 109 GLU A C 1
ATOM 918 O O . GLU A 1 109 ? -15.313 -2.375 14.434 1.00 95.38 109 GLU A O 1
ATOM 923 N N . LEU A 1 110 ? -14.532 -0.282 14.675 1.00 95.00 110 LEU A N 1
ATOM 924 C CA . LEU A 1 110 ? -13.373 -0.585 15.507 1.00 95.00 110 LEU A CA 1
ATOM 925 C C . LEU A 1 110 ? -13.618 -0.038 16.911 1.00 95.00 110 LEU A C 1
ATOM 927 O O . LEU A 1 110 ? -13.845 1.155 17.092 1.00 95.00 110 LEU A O 1
ATOM 931 N N . ILE A 1 111 ? -13.517 -0.913 17.904 1.00 95.25 111 ILE A N 1
ATOM 932 C CA . ILE A 1 111 ? -13.602 -0.583 19.323 1.00 95.25 111 ILE A CA 1
ATOM 933 C C . ILE A 1 111 ? -12.212 -0.768 19.925 1.00 95.25 111 ILE A C 1
ATOM 935 O O . ILE A 1 111 ? -11.679 -1.879 19.935 1.00 95.25 111 ILE A O 1
ATOM 939 N N . ALA A 1 112 ? -11.628 0.304 20.449 1.00 94.38 112 ALA A N 1
ATOM 940 C CA . ALA A 1 112 ? -10.285 0.300 21.018 1.00 94.38 112 ALA A CA 1
ATOM 941 C C . ALA A 1 112 ? -10.269 0.943 22.409 1.00 94.38 112 ALA A C 1
ATOM 943 O O . ALA A 1 112 ? -11.037 1.867 22.686 1.00 94.38 112 ALA A O 1
ATOM 944 N N . TYR A 1 113 ? -9.388 0.458 23.286 1.00 94.12 113 TYR A N 1
ATOM 945 C CA . TYR A 1 113 ? -9.116 1.091 24.575 1.00 94.12 113 TYR A CA 1
ATOM 946 C C . TYR A 1 113 ? -7.924 2.034 24.408 1.00 94.12 113 TYR A C 1
ATOM 948 O O . TYR A 1 113 ? -6.833 1.589 24.053 1.00 94.12 113 TYR A O 1
ATOM 956 N N . VAL A 1 114 ? -8.137 3.334 24.607 1.00 92.19 114 VAL A N 1
ATOM 957 C CA . VAL A 1 114 ? -7.159 4.385 24.274 1.00 92.19 114 VAL A CA 1
ATOM 958 C C . VAL A 1 114 ? -6.986 5.387 25.411 1.00 92.19 114 VAL A C 1
ATOM 960 O O . VAL A 1 114 ? -7.914 5.610 26.192 1.00 92.19 114 VAL A O 1
ATOM 963 N N . ASN A 1 115 ? -5.810 6.013 25.487 1.00 89.06 115 ASN A N 1
ATOM 964 C CA . ASN A 1 115 ? -5.422 6.948 26.552 1.00 89.06 115 ASN A CA 1
ATOM 965 C C . ASN A 1 115 ? -6.117 8.314 26.440 1.00 89.06 115 ASN A C 1
ATOM 967 O O . ASN A 1 115 ? -5.626 9.206 25.757 1.00 89.06 115 ASN A O 1
ATOM 971 N N . GLY A 1 116 ? -7.254 8.511 27.115 1.00 86.00 116 GLY A N 1
ATOM 972 C CA . GLY A 1 116 ? -8.006 9.772 27.128 1.00 86.00 116 GLY A CA 1
ATOM 973 C C . GLY A 1 116 ? -7.418 10.874 28.028 1.00 86.00 116 GLY A C 1
ATOM 974 O O . GLY A 1 116 ? -6.630 10.579 28.924 1.00 86.00 116 GLY A O 1
ATOM 975 N N . PRO A 1 117 ? -7.888 12.134 27.899 1.00 84.88 117 PRO A N 1
ATOM 976 C CA . PRO A 1 117 ? -7.452 13.251 28.750 1.00 84.88 117 PRO A CA 1
ATOM 977 C C . PRO A 1 117 ? -7.763 13.051 30.241 1.00 84.88 117 PRO A C 1
ATOM 979 O O . PRO A 1 117 ? -7.102 13.616 31.101 1.00 84.88 117 PRO A O 1
ATOM 982 N N . LYS A 1 118 ? -8.793 12.250 30.546 1.00 88.38 118 LYS A N 1
ATOM 983 C CA . LYS A 1 118 ? -9.217 11.881 31.908 1.00 88.38 118 LYS A CA 1
ATOM 984 C C . LYS A 1 118 ? -8.850 10.431 32.261 1.00 88.38 118 LYS A C 1
ATOM 986 O O . LYS A 1 118 ? -9.452 9.850 33.157 1.00 88.38 118 LYS A O 1
ATOM 991 N N . GLY A 1 119 ? -7.916 9.840 31.519 1.00 89.00 119 GLY A N 1
ATOM 992 C CA . GLY A 1 119 ? -7.521 8.441 31.637 1.00 89.00 119 GLY A CA 1
ATOM 993 C C . GLY A 1 119 ? -8.064 7.543 30.518 1.00 89.00 119 GLY A C 1
ATOM 994 O O . GLY A 1 119 ? -8.793 8.005 29.628 1.00 89.00 119 GLY A O 1
ATOM 995 N N . PRO A 1 120 ? -7.681 6.255 30.523 1.00 92.00 120 PRO A N 1
ATOM 996 C CA . PRO A 1 120 ? -7.996 5.337 29.439 1.00 92.00 120 PRO A CA 1
ATOM 997 C C . PRO A 1 120 ? -9.492 5.005 29.355 1.00 92.00 120 PRO A C 1
ATOM 999 O O . PRO A 1 120 ? -10.153 4.752 30.363 1.00 92.00 120 PRO A O 1
ATOM 1002 N N . LYS A 1 121 ? -10.043 4.994 28.139 1.00 93.69 121 LYS A N 1
ATOM 1003 C CA . LYS A 1 121 ? -11.470 4.739 27.882 1.00 93.69 121 LYS A CA 1
ATOM 1004 C C . LYS A 1 121 ? -11.669 3.955 26.591 1.00 93.69 121 LYS A C 1
ATOM 1006 O O . LYS A 1 121 ? -10.846 4.026 25.678 1.00 93.69 121 LYS A O 1
ATOM 1011 N N . PHE A 1 122 ? -12.789 3.242 26.495 1.00 93.44 122 PHE A N 1
ATOM 1012 C CA . PHE A 1 122 ? -13.206 2.639 25.233 1.00 93.44 122 PHE A CA 1
ATOM 1013 C C . PHE A 1 122 ? -13.717 3.714 24.278 1.00 93.44 122 PHE A C 1
ATOM 1015 O O . PHE A 1 122 ? -14.497 4.587 24.663 1.00 93.44 122 PHE A O 1
ATOM 1022 N N . GLN A 1 123 ? -13.280 3.637 23.028 1.00 94.50 123 GLN A N 1
ATOM 1023 C CA . GLN A 1 123 ? -13.770 4.463 21.936 1.00 94.50 123 GLN A CA 1
ATOM 1024 C C . GLN A 1 123 ? -14.140 3.581 20.755 1.00 94.50 123 GLN A C 1
ATOM 1026 O O . GLN A 1 123 ? -13.489 2.567 20.504 1.00 94.50 123 GLN A O 1
ATOM 1031 N N . THR A 1 124 ? -15.197 3.978 20.053 1.00 94.50 124 THR A N 1
ATOM 1032 C CA . THR A 1 124 ? -15.668 3.309 18.841 1.00 94.50 124 THR A CA 1
ATOM 1033 C C . THR A 1 124 ? -15.508 4.256 17.669 1.00 94.50 124 THR A C 1
ATOM 1035 O O . THR A 1 124 ? -15.833 5.437 17.785 1.00 94.50 124 THR A O 1
ATOM 1038 N N . ILE A 1 125 ? -15.014 3.732 16.557 1.00 93.75 125 ILE A N 1
ATOM 1039 C CA . ILE A 1 125 ? -14.876 4.454 15.301 1.00 93.75 125 ILE A CA 1
ATOM 1040 C C . ILE A 1 125 ? -15.413 3.602 14.161 1.00 93.75 125 ILE A C 1
ATOM 1042 O O . ILE A 1 125 ? -15.263 2.380 14.174 1.00 93.75 125 ILE A O 1
ATOM 1046 N N . THR A 1 126 ? -16.046 4.242 13.187 1.00 93.00 126 THR A N 1
ATOM 1047 C CA . THR A 1 126 ? -16.701 3.558 12.073 1.00 93.00 126 THR A CA 1
ATOM 1048 C C . THR A 1 126 ? -15.968 3.859 10.773 1.00 93.00 126 THR A C 1
ATOM 1050 O O . THR A 1 126 ? -15.685 5.014 10.460 1.00 93.00 126 THR A O 1
ATOM 1053 N N . PHE A 1 127 ? -15.663 2.811 10.015 1.00 91.69 127 PHE A N 1
ATOM 1054 C CA . PHE A 1 127 ? -15.102 2.894 8.675 1.00 91.69 127 PHE A CA 1
ATOM 1055 C C . PHE A 1 127 ? -16.241 2.907 7.656 1.00 91.69 127 PHE A C 1
ATOM 1057 O O . PHE A 1 127 ? -16.837 1.868 7.360 1.00 91.69 127 PHE A O 1
ATOM 1064 N N . ASP A 1 128 ? -16.556 4.093 7.143 1.00 86.56 128 ASP A N 1
ATOM 1065 C CA . ASP A 1 128 ? -17.740 4.307 6.304 1.00 86.56 128 ASP A CA 1
ATOM 1066 C C . ASP A 1 128 ? -17.507 4.069 4.806 1.00 86.56 128 ASP A C 1
ATOM 1068 O O . ASP A 1 128 ? -18.467 3.912 4.055 1.00 86.56 128 ASP A O 1
ATOM 1072 N N . ASP A 1 129 ? -16.255 4.034 4.356 1.00 88.62 129 ASP A N 1
ATOM 1073 C CA . ASP A 1 129 ? -15.901 4.048 2.934 1.00 88.62 129 ASP A CA 1
ATOM 1074 C C . ASP A 1 129 ? -14.954 2.915 2.521 1.00 88.62 129 ASP A C 1
ATOM 1076 O O . ASP A 1 129 ? -14.425 2.929 1.412 1.00 88.62 129 ASP A O 1
ATOM 1080 N N . LEU A 1 130 ? -14.718 1.927 3.384 1.00 90.00 130 LEU A N 1
ATOM 1081 C CA . LEU A 1 130 ? -13.961 0.746 2.986 1.00 90.00 130 LEU A CA 1
ATOM 1082 C C . LEU A 1 130 ? -14.797 -0.111 2.030 1.00 90.00 130 LEU A C 1
ATOM 1084 O O . LEU A 1 130 ? -15.951 -0.432 2.309 1.00 90.00 130 LEU A O 1
ATOM 1088 N N . MET A 1 131 ? -14.193 -0.501 0.913 1.00 92.06 131 MET A N 1
ATOM 1089 C CA . MET A 1 131 ? -14.811 -1.312 -0.135 1.00 92.06 131 MET A CA 1
ATOM 1090 C C . MET A 1 131 ? -13.869 -2.434 -0.554 1.00 92.06 131 MET A C 1
ATOM 1092 O O . MET A 1 131 ? -12.660 -2.361 -0.345 1.00 92.06 131 MET A O 1
ATOM 1096 N N . ASN A 1 132 ? -14.428 -3.470 -1.169 1.00 92.00 132 ASN A N 1
ATOM 1097 C CA . ASN A 1 132 ? -13.673 -4.528 -1.827 1.00 92.00 132 ASN A CA 1
ATOM 1098 C C . ASN A 1 132 ? -13.706 -4.325 -3.344 1.00 92.00 132 ASN A C 1
ATOM 1100 O O . ASN A 1 132 ? -14.773 -4.132 -3.926 1.00 92.00 132 ASN A O 1
ATOM 1104 N N . GLU A 1 133 ? -12.553 -4.417 -3.990 1.00 91.12 133 GLU A N 1
ATOM 1105 C CA . GLU A 1 133 ? -12.440 -4.552 -5.437 1.00 91.12 133 GLU A CA 1
ATOM 1106 C C . GLU A 1 133 ? -11.553 -5.760 -5.733 1.00 91.12 133 GLU A C 1
ATOM 1108 O O . GLU A 1 133 ? -10.342 -5.725 -5.523 1.00 91.12 133 GLU A O 1
ATOM 1113 N N . ASP A 1 134 ? -12.175 -6.827 -6.236 1.00 88.31 134 ASP A N 1
ATOM 1114 C CA . ASP A 1 134 ? -11.482 -8.019 -6.737 1.00 88.31 134 ASP A CA 1
ATOM 1115 C C . ASP A 1 134 ? -10.521 -8.659 -5.718 1.00 88.31 134 ASP A C 1
ATOM 1117 O O . ASP A 1 134 ? -9.361 -8.952 -6.002 1.00 88.31 134 ASP A O 1
ATOM 1121 N N . GLY A 1 135 ? -11.016 -8.836 -4.491 1.00 89.06 135 GLY A N 1
ATOM 1122 C CA . GLY A 1 135 ? -10.280 -9.467 -3.401 1.00 89.06 135 GLY A CA 1
ATOM 1123 C C . GLY A 1 135 ? -9.286 -8.538 -2.703 1.00 89.06 135 GLY A C 1
ATOM 1124 O O . GLY A 1 135 ? -8.514 -9.003 -1.864 1.00 89.06 135 GLY A O 1
ATOM 1125 N N . VAL A 1 136 ? -9.311 -7.235 -3.000 1.00 90.94 136 VAL A N 1
ATOM 1126 C CA . VAL A 1 136 ? -8.493 -6.217 -2.332 1.00 90.94 136 VAL A CA 1
ATOM 1127 C C . VAL A 1 136 ? -9.390 -5.196 -1.641 1.00 90.94 136 VAL A C 1
ATOM 1129 O O . VAL A 1 136 ? -10.235 -4.566 -2.275 1.00 90.94 136 VAL A O 1
ATOM 1132 N N . VAL A 1 137 ? -9.186 -4.998 -0.338 1.00 90.25 137 VAL A N 1
ATOM 1133 C CA . VAL A 1 137 ? -9.917 -3.992 0.446 1.00 90.25 137 VAL A CA 1
ATOM 1134 C C . VAL A 1 137 ? -9.174 -2.661 0.423 1.00 90.25 137 VAL A C 1
ATOM 1136 O O . VAL A 1 137 ? -7.968 -2.607 0.661 1.00 90.25 137 VAL A O 1
ATOM 1139 N N . PHE A 1 138 ? -9.894 -1.575 0.155 1.00 88.06 138 PHE A N 1
ATOM 1140 C CA . PHE A 1 138 ? -9.333 -0.231 0.022 1.00 88.06 138 PHE A CA 1
ATOM 1141 C C . PHE A 1 138 ? -10.341 0.842 0.461 1.00 88.06 138 PHE A C 1
ATOM 1143 O O . PHE A 1 138 ? -11.533 0.573 0.599 1.00 88.06 138 PHE A O 1
ATOM 1150 N N . GLN A 1 139 ? -9.861 2.070 0.677 1.00 86.06 139 GLN A N 1
ATOM 1151 C CA . GLN A 1 139 ? -10.707 3.234 0.962 1.00 86.06 139 GLN A CA 1
ATOM 1152 C C . GLN A 1 139 ? -11.271 3.831 -0.331 1.00 86.06 139 GLN A C 1
ATOM 1154 O O . GLN A 1 139 ? -10.522 4.341 -1.170 1.00 86.06 139 GLN A O 1
ATOM 1159 N N . ALA A 1 140 ? -12.592 3.815 -0.480 1.00 80.00 140 ALA A N 1
ATOM 1160 C CA . ALA A 1 140 ? -13.288 4.338 -1.648 1.00 80.00 140 ALA A CA 1
ATOM 1161 C C . ALA A 1 140 ? -13.153 5.860 -1.788 1.00 80.00 140 ALA A C 1
ATOM 1163 O O . ALA A 1 140 ? -12.977 6.349 -2.906 1.00 80.00 140 ALA A O 1
ATOM 1164 N N . SER A 1 141 ? -13.165 6.618 -0.681 1.00 75.75 141 SER A N 1
ATOM 1165 C CA . SER A 1 141 ? -13.082 8.090 -0.727 1.00 75.75 141 SER A CA 1
ATOM 1166 C C . SER A 1 141 ? -11.765 8.593 -1.316 1.00 75.75 141 SER A C 1
ATOM 1168 O O . SER A 1 141 ? -11.707 9.683 -1.887 1.00 75.75 141 SER A O 1
ATOM 1170 N N . TYR A 1 142 ? -10.706 7.782 -1.235 1.00 69.81 142 TYR A N 1
ATOM 1171 C CA . TYR A 1 142 ? -9.416 8.099 -1.835 1.00 69.81 142 TYR A CA 1
ATOM 1172 C C . TYR A 1 142 ? -9.455 8.064 -3.376 1.00 69.81 142 TYR A C 1
ATOM 1174 O O . TYR A 1 142 ? -8.566 8.596 -4.041 1.00 69.81 142 TYR A O 1
ATOM 1182 N N . GLY A 1 143 ? -10.487 7.457 -3.978 1.00 64.62 143 GLY A N 1
ATOM 1183 C CA . GLY A 1 143 ? -10.725 7.464 -5.426 1.00 64.62 143 GLY A CA 1
ATOM 1184 C C . GLY A 1 143 ? -9.674 6.715 -6.257 1.00 64.62 143 GLY A C 1
ATOM 1185 O O . GLY A 1 143 ? -9.698 6.779 -7.492 1.00 64.62 143 GLY A O 1
ATOM 1186 N N . ARG A 1 144 ? -8.745 6.010 -5.600 1.00 68.38 144 ARG A N 1
ATOM 1187 C CA . ARG A 1 144 ? -7.697 5.191 -6.218 1.00 68.38 144 ARG A CA 1
ATOM 1188 C C . ARG A 1 144 ? -7.962 3.722 -5.927 1.00 68.38 144 ARG A C 1
ATOM 1190 O O . ARG A 1 144 ? -7.399 3.160 -4.992 1.00 68.38 144 ARG A O 1
ATOM 1197 N N . SER A 1 145 ? -8.833 3.114 -6.725 1.00 77.56 145 SER A N 1
ATOM 1198 C CA . SER A 1 145 ? -9.069 1.680 -6.604 1.00 77.56 145 SER A CA 1
ATOM 1199 C C . SER A 1 145 ? -7.821 0.879 -7.013 1.00 77.56 145 SER A C 1
ATOM 1201 O O . SER A 1 145 ? -7.050 1.341 -7.865 1.00 77.56 145 SER A O 1
ATOM 1203 N N . PRO A 1 146 ? -7.580 -0.303 -6.424 1.00 75.31 146 PRO A N 1
ATOM 1204 C CA . PRO A 1 146 ? -6.452 -1.166 -6.769 1.00 75.31 146 PRO A CA 1
ATOM 1205 C C . PRO A 1 146 ? -6.313 -1.440 -8.273 1.00 75.31 146 PRO A C 1
ATOM 1207 O O . PRO A 1 146 ? -5.202 -1.378 -8.807 1.00 75.31 146 PRO A O 1
ATOM 1210 N N . LYS A 1 147 ? -7.421 -1.685 -8.986 1.00 74.88 147 LYS A N 1
ATOM 1211 C CA . LYS A 1 147 ? -7.422 -1.862 -10.447 1.00 74.88 147 LYS A CA 1
ATOM 1212 C C . LYS A 1 147 ? -6.985 -0.592 -11.167 1.00 74.88 147 LYS A C 1
ATOM 1214 O O . LYS A 1 147 ? -6.177 -0.671 -12.091 1.00 74.88 147 LYS A O 1
ATOM 1219 N N . ARG A 1 148 ? -7.451 0.578 -10.721 1.00 70.44 148 ARG A N 1
ATOM 1220 C CA . ARG A 1 148 ? -7.052 1.870 -11.292 1.00 70.44 148 ARG A CA 1
ATOM 1221 C C . ARG A 1 148 ? -5.563 2.151 -11.091 1.00 70.44 148 ARG A C 1
ATOM 1223 O O . ARG A 1 148 ? -4.908 2.592 -12.029 1.00 70.44 148 ARG A O 1
ATOM 1230 N N . VAL A 1 149 ? -5.022 1.867 -9.904 1.00 72.94 149 VAL A N 1
ATOM 1231 C CA . VAL A 1 149 ? -3.586 2.035 -9.617 1.00 72.94 149 VAL A CA 1
ATOM 1232 C C . VAL A 1 149 ? -2.747 1.120 -10.504 1.00 72.94 149 VAL A C 1
ATOM 1234 O O . VAL A 1 149 ? -1.810 1.596 -11.137 1.00 72.94 149 VAL A O 1
ATOM 1237 N N . LYS A 1 150 ? -3.110 -0.165 -10.619 1.00 74.50 150 LYS A N 1
ATOM 1238 C CA . LYS A 1 150 ? -2.407 -1.109 -11.504 1.00 74.50 150 LYS A CA 1
ATOM 1239 C C . LYS A 1 150 ? -2.447 -0.670 -12.967 1.00 74.50 150 LYS A C 1
ATOM 1241 O O . LYS A 1 150 ? -1.435 -0.739 -13.654 1.00 74.50 150 LYS A O 1
ATOM 1246 N N . LEU A 1 151 ? -3.598 -0.191 -13.437 1.00 69.81 151 LEU A N 1
ATOM 1247 C CA . LEU A 1 151 ? -3.762 0.270 -14.813 1.00 69.81 151 LEU A CA 1
ATOM 1248 C C . LEU A 1 151 ? -2.961 1.550 -15.093 1.00 69.81 151 LEU A C 1
ATOM 1250 O O . LEU A 1 151 ? -2.357 1.677 -16.155 1.00 69.81 151 LEU A O 1
ATOM 1254 N N . GLN A 1 152 ? -2.900 2.473 -14.132 1.00 69.75 152 GLN A N 1
ATOM 1255 C CA . GLN A 1 152 ? -2.049 3.656 -14.229 1.00 69.75 152 GLN A CA 1
ATOM 1256 C C . GLN A 1 152 ? -0.561 3.280 -14.256 1.00 69.75 152 GLN A C 1
ATOM 1258 O O . GLN A 1 152 ? 0.161 3.753 -15.126 1.00 69.75 152 GLN A O 1
ATOM 1263 N N . GLN A 1 153 ? -0.116 2.390 -13.364 1.00 72.12 153 GLN A N 1
ATOM 1264 C CA . GLN A 1 153 ? 1.268 1.906 -13.340 1.00 72.12 153 GLN A CA 1
ATOM 1265 C C . GLN A 1 153 ? 1.662 1.210 -14.649 1.00 72.12 153 GLN A C 1
ATOM 1267 O O . GLN A 1 153 ? 2.776 1.400 -15.127 1.00 72.12 153 GLN A O 1
ATOM 1272 N N . ALA A 1 154 ? 0.751 0.435 -15.246 1.00 70.06 154 ALA A N 1
ATOM 1273 C CA . ALA A 1 154 ? 0.980 -0.198 -16.541 1.00 70.06 154 ALA A CA 1
ATOM 1274 C C . ALA A 1 154 ? 1.167 0.843 -17.660 1.00 70.06 154 ALA A C 1
ATOM 1276 O O . ALA A 1 154 ? 2.140 0.758 -18.401 1.00 70.06 154 ALA A O 1
ATOM 1277 N N . ARG A 1 155 ? 0.306 1.871 -17.724 1.00 71.62 155 ARG A N 1
ATOM 1278 C CA . ARG A 1 155 ? 0.447 2.975 -18.692 1.00 71.62 155 ARG A CA 1
ATOM 1279 C C . ARG A 1 155 ? 1.748 3.757 -18.500 1.00 71.62 155 ARG A C 1
ATOM 1281 O O . ARG A 1 155 ? 2.439 4.034 -19.472 1.00 71.62 155 ARG A O 1
ATOM 1288 N N . GLU A 1 156 ? 2.097 4.092 -17.257 1.00 76.25 156 GLU A N 1
ATOM 1289 C CA . GLU A 1 156 ? 3.348 4.796 -16.938 1.00 76.25 156 GLU A CA 1
ATOM 1290 C C . GLU A 1 156 ? 4.581 3.967 -17.327 1.00 76.25 156 GLU A C 1
ATOM 1292 O O . GLU A 1 156 ? 5.589 4.523 -17.764 1.00 76.25 156 GLU A O 1
ATOM 1297 N N . LYS A 1 157 ? 4.507 2.638 -17.192 1.00 80.25 157 LYS A N 1
ATOM 1298 C CA . LYS A 1 157 ? 5.567 1.725 -17.623 1.00 80.25 157 LYS A CA 1
ATOM 1299 C C . LYS A 1 157 ? 5.694 1.684 -19.149 1.00 80.25 157 LYS A C 1
ATOM 1301 O O . LYS A 1 157 ? 6.798 1.868 -19.648 1.00 80.25 157 LYS A O 1
ATOM 1306 N N . GLU A 1 158 ? 4.589 1.514 -19.874 1.00 68.12 158 GLU A N 1
ATOM 1307 C CA . GLU A 1 158 ? 4.583 1.538 -21.346 1.00 68.12 158 GLU A CA 1
ATOM 1308 C C . GLU A 1 158 ? 5.104 2.873 -21.902 1.00 68.12 158 GLU A C 1
ATOM 1310 O O . GLU A 1 158 ? 5.870 2.895 -22.863 1.00 68.12 158 GLU A O 1
ATOM 1315 N N . GLU A 1 159 ? 4.739 3.998 -21.280 1.00 74.75 159 GLU A N 1
ATOM 1316 C CA . GLU A 1 159 ? 5.221 5.321 -21.687 1.00 74.75 159 GLU A CA 1
ATOM 1317 C C . GLU A 1 159 ? 6.733 5.477 -21.469 1.00 74.75 159 GLU A C 1
ATOM 1319 O O . GLU A 1 159 ? 7.424 6.022 -22.335 1.00 74.75 159 GLU A O 1
ATOM 1324 N N . ARG A 1 160 ? 7.269 4.961 -20.352 1.00 77.44 160 ARG A N 1
ATOM 1325 C CA . ARG A 1 160 ? 8.722 4.926 -20.119 1.00 77.44 160 ARG A CA 1
ATOM 1326 C C . ARG A 1 160 ? 9.438 4.064 -21.146 1.00 77.44 160 ARG A C 1
ATOM 1328 O O . ARG A 1 160 ? 10.398 4.539 -21.739 1.00 77.44 160 ARG A O 1
ATOM 1335 N N . GLU A 1 161 ? 8.956 2.848 -21.388 1.00 79.75 161 GLU A N 1
ATOM 1336 C CA . GLU A 1 161 ? 9.552 1.931 -22.367 1.00 79.75 161 GLU A CA 1
ATOM 1337 C C . GLU A 1 161 ? 9.552 2.544 -23.773 1.00 79.75 161 GLU A C 1
ATOM 1339 O O . GLU A 1 161 ? 10.557 2.489 -24.484 1.00 79.75 161 GLU A O 1
ATOM 1344 N N . TRP A 1 162 ? 8.459 3.208 -24.162 1.00 82.94 162 TRP A N 1
ATOM 1345 C CA . TRP A 1 162 ? 8.388 3.936 -25.426 1.00 82.94 162 TRP A CA 1
ATOM 1346 C C . TRP A 1 162 ? 9.402 5.086 -25.489 1.00 82.94 162 TRP A C 1
ATOM 1348 O O . TRP A 1 162 ? 10.085 5.254 -26.499 1.00 82.94 162 TRP A O 1
ATOM 1358 N N . TYR A 1 163 ? 9.534 5.868 -24.414 1.00 79.94 163 TYR A N 1
ATOM 1359 C CA . TYR A 1 163 ? 10.489 6.976 -24.348 1.00 79.94 163 TYR A CA 1
ATOM 1360 C C . TYR A 1 163 ? 11.946 6.494 -24.393 1.00 79.94 163 TYR A C 1
ATOM 1362 O O . TYR A 1 163 ? 12.776 7.083 -25.086 1.00 79.94 163 TYR A O 1
ATOM 1370 N N . GLU A 1 164 ? 12.256 5.404 -23.695 1.00 81.69 164 GLU A N 1
ATOM 1371 C CA . GLU A 1 164 ? 13.567 4.753 -23.720 1.00 81.69 164 GLU A CA 1
ATOM 1372 C C . GLU A 1 164 ? 13.899 4.224 -25.120 1.00 81.69 164 GLU A C 1
ATOM 1374 O O . GLU A 1 164 ? 14.984 4.502 -25.638 1.00 81.69 164 GLU A O 1
ATOM 1379 N N . ALA A 1 165 ? 12.953 3.549 -25.781 1.00 80.31 165 ALA A N 1
ATOM 1380 C CA . ALA A 1 165 ? 13.119 3.066 -27.151 1.00 80.31 165 ALA A CA 1
ATOM 1381 C C . ALA A 1 165 ? 13.321 4.214 -28.157 1.00 80.31 165 ALA A C 1
ATOM 1383 O O . ALA A 1 165 ? 14.177 4.139 -29.043 1.00 80.31 165 ALA A O 1
ATOM 1384 N N . GLU A 1 166 ? 12.570 5.306 -28.007 1.00 81.69 166 GLU A N 1
ATOM 1385 C CA . GLU A 1 166 ? 12.686 6.492 -28.855 1.00 81.69 166 GLU A CA 1
ATOM 1386 C C . GLU A 1 166 ? 14.036 7.204 -28.659 1.00 81.69 166 GLU A C 1
ATOM 1388 O O . GLU A 1 166 ? 14.666 7.621 -29.635 1.00 81.69 166 GLU A O 1
ATOM 1393 N N . ASN A 1 167 ? 14.524 7.303 -27.419 1.00 82.31 167 ASN A N 1
ATOM 1394 C CA . ASN A 1 167 ? 15.854 7.845 -27.130 1.00 82.31 167 ASN A CA 1
ATOM 1395 C C . ASN A 1 167 ? 16.962 6.957 -27.693 1.00 82.31 167 ASN A C 1
ATOM 1397 O O . ASN A 1 167 ? 17.885 7.475 -28.316 1.00 82.31 167 AS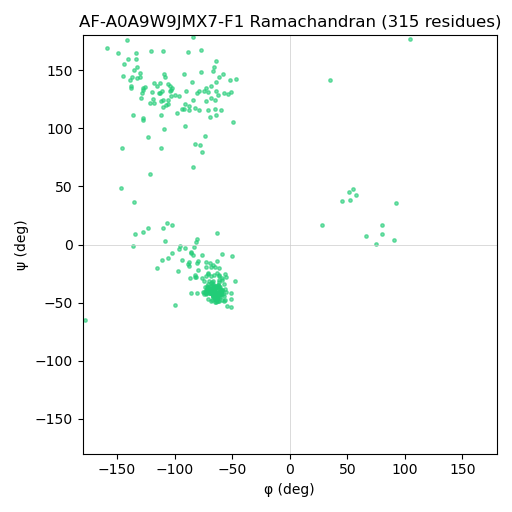N A O 1
ATOM 1401 N N . ALA A 1 168 ? 16.849 5.635 -27.547 1.00 74.81 168 ALA A N 1
ATOM 1402 C CA . ALA A 1 168 ? 17.804 4.695 -28.126 1.00 74.81 168 ALA A CA 1
ATOM 1403 C C . ALA A 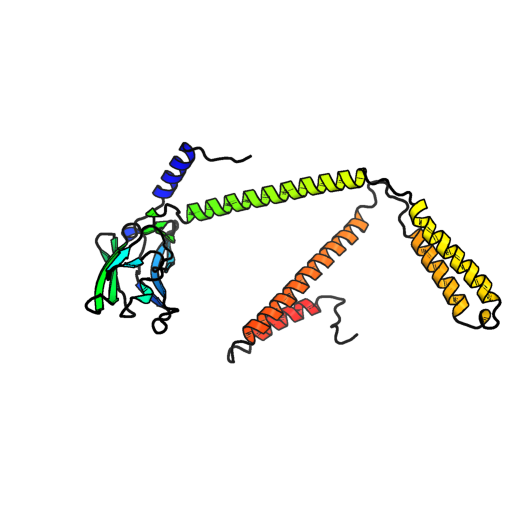1 168 ? 17.877 4.834 -29.656 1.00 74.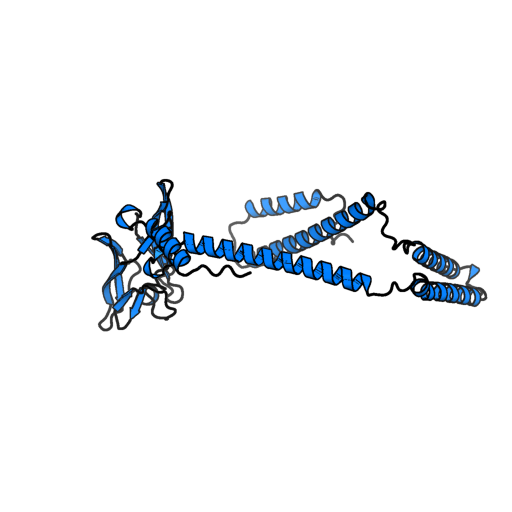81 168 ALA A C 1
ATOM 1405 O O . ALA A 1 168 ? 18.964 4.803 -30.235 1.00 74.81 168 ALA A O 1
ATOM 1406 N N . ARG A 1 169 ? 16.736 5.059 -30.323 1.00 82.38 169 ARG A N 1
ATOM 1407 C CA . ARG A 1 169 ? 16.691 5.321 -31.768 1.00 82.38 169 ARG A CA 1
ATOM 1408 C C . ARG A 1 169 ? 17.392 6.628 -32.141 1.00 82.38 169 ARG A C 1
ATOM 1410 O O . ARG A 1 169 ? 18.180 6.639 -33.082 1.00 82.38 169 ARG A O 1
ATOM 1417 N N . LYS A 1 170 ? 17.122 7.715 -31.412 1.00 82.19 170 LYS A N 1
ATOM 1418 C CA . LYS A 1 170 ? 17.751 9.025 -31.656 1.00 82.19 170 LYS A CA 1
ATOM 1419 C C . LYS A 1 170 ? 19.254 9.001 -31.405 1.00 82.19 170 LYS A C 1
ATOM 1421 O O . LYS A 1 170 ? 19.996 9.585 -32.186 1.00 82.19 170 LYS A O 1
ATOM 1426 N N . GLU A 1 171 ? 19.699 8.310 -30.359 1.00 73.88 171 GLU A N 1
ATOM 1427 C CA . GLU A 1 171 ? 21.122 8.154 -30.062 1.00 73.88 171 GLU A CA 1
ATOM 1428 C C . GLU A 1 171 ? 21.817 7.320 -31.141 1.00 73.88 171 GLU A C 1
ATOM 1430 O O . GLU A 1 171 ? 22.880 7.701 -31.619 1.00 73.88 171 GLU A O 1
ATOM 1435 N N . LYS A 1 172 ? 21.175 6.250 -31.629 1.00 75.19 172 LYS A N 1
ATOM 1436 C CA . LYS A 1 172 ? 21.677 5.487 -32.778 1.00 75.19 172 LYS A CA 1
ATOM 1437 C C . LYS A 1 172 ? 21.823 6.366 -34.025 1.00 75.19 172 LYS A C 1
ATOM 1439 O O . LYS A 1 172 ? 22.872 6.354 -34.659 1.00 75.19 172 LYS A O 1
ATOM 1444 N N . GLU A 1 173 ? 20.804 7.154 -34.361 1.00 78.75 173 GLU A N 1
ATOM 1445 C CA . GLU A 1 173 ? 20.843 8.061 -35.517 1.00 78.75 173 GLU A CA 1
ATOM 1446 C C . GLU A 1 173 ? 21.902 9.165 -35.345 1.00 78.75 173 GLU A C 1
ATOM 1448 O O . GLU A 1 173 ? 22.562 9.567 -36.306 1.00 78.75 173 GLU A O 1
ATOM 1453 N N . ARG A 1 174 ? 22.092 9.654 -34.115 1.00 76.19 174 ARG A N 1
ATOM 1454 C CA . ARG A 1 174 ? 23.147 10.610 -33.777 1.00 76.19 174 ARG A CA 1
ATOM 1455 C C . ARG A 1 174 ? 24.531 9.995 -33.968 1.00 76.19 174 ARG A C 1
ATOM 1457 O O . ARG A 1 174 ? 25.347 10.611 -34.647 1.00 76.19 174 ARG A O 1
ATOM 1464 N N . LEU A 1 175 ? 24.770 8.798 -33.437 1.00 66.75 175 LEU A N 1
ATOM 1465 C CA . LEU A 1 175 ? 26.027 8.068 -33.607 1.00 66.75 175 LEU A CA 1
ATOM 1466 C C . LEU A 1 175 ? 26.305 7.784 -35.087 1.00 66.75 175 LEU A C 1
ATOM 1468 O O . LEU A 1 175 ? 27.410 8.023 -35.555 1.00 66.75 175 LEU A O 1
ATOM 1472 N N . GLU A 1 176 ? 25.303 7.370 -35.866 1.00 63.41 176 GLU A N 1
ATOM 1473 C CA . GLU A 1 176 ? 25.441 7.180 -37.317 1.00 63.41 176 GLU A CA 1
ATOM 1474 C C . GLU A 1 176 ? 25.800 8.488 -38.048 1.00 63.41 176 GLU A C 1
ATOM 1476 O O . GLU A 1 176 ? 26.604 8.482 -38.984 1.00 63.41 176 GLU A O 1
ATOM 1481 N N . LYS A 1 177 ? 25.247 9.632 -37.620 1.00 72.38 177 LYS A N 1
ATOM 1482 C CA . LYS A 1 177 ? 25.599 10.957 -38.159 1.00 72.38 177 LYS A CA 1
ATOM 1483 C C . LYS A 1 177 ? 26.986 11.428 -37.722 1.00 72.38 177 LYS A C 1
ATOM 1485 O O . LYS A 1 177 ? 27.668 12.050 -38.532 1.00 72.38 177 LYS A O 1
ATOM 1490 N N . GLU A 1 178 ? 27.401 11.163 -36.485 1.00 59.94 178 GLU A N 1
ATOM 1491 C CA . GLU A 1 178 ? 28.753 11.462 -35.993 1.00 59.94 178 GLU A CA 1
ATOM 1492 C C . GLU A 1 178 ? 29.795 10.598 -36.719 1.00 59.94 178 GLU A C 1
ATOM 1494 O O . GLU A 1 178 ? 30.764 11.146 -37.235 1.00 59.94 178 GLU A O 1
ATOM 1499 N N . ILE A 1 179 ? 29.541 9.297 -36.907 1.00 54.06 179 ILE A N 1
ATOM 1500 C CA . ILE A 1 179 ? 30.392 8.394 -37.704 1.00 54.06 179 ILE A CA 1
ATOM 1501 C C . ILE A 1 179 ? 30.528 8.885 -39.152 1.00 54.06 179 ILE A C 1
ATOM 1503 O O . ILE A 1 179 ? 31.613 8.826 -39.718 1.00 54.06 179 ILE A O 1
ATOM 1507 N N . ARG A 1 180 ? 29.456 9.411 -39.758 1.00 53.81 180 ARG A N 1
ATOM 1508 C CA . ARG A 1 180 ? 29.513 9.996 -41.112 1.00 53.81 180 ARG A CA 1
ATOM 1509 C C . ARG A 1 180 ? 30.258 11.331 -41.189 1.00 53.81 180 ARG A C 1
ATOM 1511 O O . ARG A 1 180 ? 30.673 11.708 -42.281 1.00 53.81 180 ARG A O 1
ATOM 1518 N N . LYS A 1 181 ? 30.348 12.080 -40.086 1.00 47.53 181 LYS A N 1
ATOM 1519 C CA . LYS A 1 181 ? 30.977 13.412 -40.029 1.00 47.53 181 LYS A CA 1
ATOM 1520 C C . LYS A 1 181 ? 32.421 13.379 -39.547 1.00 47.53 181 LYS A C 1
ATOM 1522 O O . LYS A 1 181 ? 33.151 14.317 -39.856 1.00 47.53 181 LYS A O 1
ATOM 1527 N N . SER A 1 182 ? 32.830 12.348 -38.812 1.00 38.81 182 SER A N 1
ATOM 1528 C CA . SER A 1 182 ? 34.247 12.104 -38.569 1.00 38.81 182 SER A CA 1
ATOM 1529 C C . SER A 1 182 ? 34.899 11.783 -39.913 1.00 38.81 182 SER A C 1
ATOM 1531 O O . SER A 1 182 ? 34.513 10.791 -40.537 1.00 38.81 182 SER A O 1
ATOM 1533 N N . PRO A 1 183 ? 35.851 12.599 -40.401 1.00 41.06 183 PRO A N 1
ATOM 1534 C CA . PRO A 1 183 ? 36.643 12.195 -41.547 1.00 41.06 183 PRO A CA 1
ATOM 1535 C C . PRO A 1 183 ? 37.312 10.871 -41.182 1.00 41.06 183 PRO A C 1
ATOM 1537 O O . PRO A 1 183 ? 37.878 10.733 -40.095 1.00 41.06 183 PRO A O 1
ATOM 1540 N N . LEU A 1 184 ? 37.200 9.886 -42.074 1.00 47.16 184 LEU A N 1
ATOM 1541 C CA . LEU A 1 184 ? 38.107 8.747 -42.089 1.00 47.16 184 LEU A CA 1
ATOM 1542 C C . LEU A 1 184 ? 39.516 9.341 -42.039 1.00 47.16 184 LEU A C 1
ATOM 1544 O O . LEU A 1 184 ? 39.953 9.919 -43.030 1.00 47.16 184 LEU A O 1
ATOM 1548 N N . THR A 1 185 ? 40.194 9.271 -40.894 1.00 47.03 185 THR A N 1
ATOM 1549 C CA . THR A 1 185 ? 41.645 9.451 -40.880 1.00 47.03 185 THR A CA 1
ATOM 1550 C C . THR A 1 185 ? 42.155 8.342 -41.795 1.00 47.03 185 THR A C 1
ATOM 1552 O O . THR A 1 185 ? 41.850 7.174 -41.520 1.00 47.03 185 THR A O 1
ATOM 1555 N N . PRO A 1 186 ? 42.776 8.662 -42.947 1.00 50.00 186 PRO A N 1
ATOM 1556 C CA . PRO A 1 186 ? 43.211 7.642 -43.887 1.00 50.00 186 PRO A CA 1
ATOM 1557 C C . PRO A 1 186 ? 44.051 6.608 -43.138 1.00 50.00 186 PRO A C 1
ATOM 1559 O O . PRO A 1 186 ? 44.815 6.967 -42.244 1.00 50.00 186 PRO A O 1
ATOM 1562 N N . LEU A 1 187 ? 43.911 5.326 -43.480 1.00 50.28 187 LEU A N 1
ATOM 1563 C CA . LEU A 1 187 ? 44.681 4.230 -42.875 1.00 50.28 187 LEU A CA 1
ATOM 1564 C C . LEU A 1 187 ? 46.192 4.550 -42.822 1.00 50.28 187 LEU A C 1
ATOM 1566 O O . LEU A 1 187 ? 46.888 4.149 -41.893 1.00 50.28 187 LEU A O 1
ATOM 1570 N N . GLU A 1 188 ? 46.667 5.327 -43.800 1.00 49.34 188 GLU A N 1
ATOM 1571 C CA . GLU A 1 188 ? 48.020 5.874 -43.904 1.00 49.34 188 GLU A CA 1
ATOM 1572 C C . GLU A 1 188 ? 48.427 6.717 -42.681 1.00 49.34 188 GLU A C 1
ATOM 1574 O O . GLU A 1 188 ? 49.490 6.467 -42.122 1.00 49.34 188 GLU A O 1
ATOM 1579 N N . GLU A 1 189 ? 47.568 7.607 -42.169 1.00 48.44 189 GLU A N 1
ATOM 1580 C CA . GLU A 1 189 ? 47.873 8.443 -40.992 1.00 48.44 189 GLU A CA 1
ATOM 1581 C C . GLU A 1 189 ? 47.973 7.629 -39.686 1.00 48.44 189 GLU A C 1
ATOM 1583 O O . GLU A 1 189 ? 48.708 8.006 -38.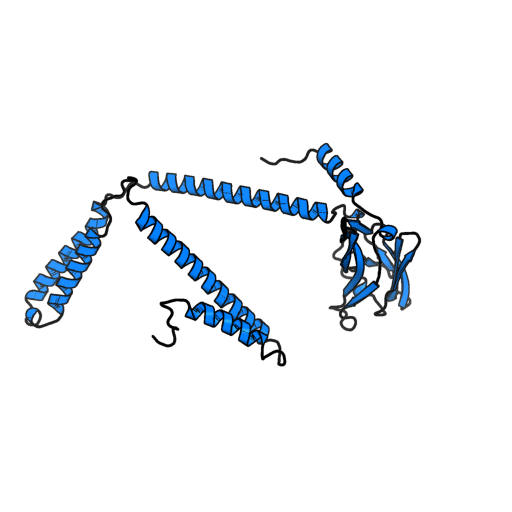774 1.00 48.44 189 GLU A O 1
ATOM 1588 N N . TRP A 1 190 ? 47.289 6.481 -39.595 1.00 53.75 190 TRP A N 1
ATOM 1589 C CA . TRP A 1 190 ? 47.397 5.555 -38.455 1.00 53.75 190 TRP A CA 1
ATOM 1590 C C . TRP A 1 190 ? 48.603 4.617 -38.551 1.00 53.75 190 TRP A C 1
ATOM 1592 O O . TRP A 1 190 ? 49.116 4.156 -37.529 1.00 53.75 190 TRP A O 1
ATOM 1602 N N . GLN A 1 191 ? 49.052 4.316 -39.769 1.00 55.81 191 GLN A N 1
ATOM 1603 C CA . GLN A 1 191 ? 50.224 3.481 -40.018 1.00 55.81 191 GLN A CA 1
ATOM 1604 C C . GLN A 1 191 ? 51.534 4.269 -39.909 1.00 55.81 191 GLN A C 1
ATOM 1606 O O . GLN A 1 191 ? 52.558 3.675 -39.572 1.00 55.81 191 GLN A O 1
ATOM 1611 N N . GLU A 1 192 ? 51.515 5.583 -40.150 1.00 59.94 192 GLU A N 1
ATOM 1612 C CA . GLU A 1 192 ? 52.687 6.468 -40.098 1.00 59.94 192 GLU A CA 1
ATOM 1613 C C . GLU A 1 192 ? 53.504 6.330 -38.790 1.00 59.94 192 GLU A C 1
ATOM 1615 O O . GLU A 1 192 ? 54.719 6.120 -38.866 1.00 59.94 192 GLU A O 1
ATOM 1620 N N . PRO A 1 193 ? 52.889 6.325 -37.585 1.00 66.88 193 PRO A N 1
ATOM 1621 C CA . PRO A 1 193 ? 53.625 6.165 -36.328 1.00 66.88 193 PRO A CA 1
ATOM 1622 C C . PRO A 1 193 ? 54.227 4.762 -36.156 1.00 66.88 193 PRO A C 1
ATOM 1624 O O . PRO A 1 193 ? 55.302 4.607 -35.579 1.00 66.88 193 PRO A O 1
ATOM 1627 N N . LEU A 1 194 ? 53.559 3.721 -36.668 1.00 64.31 194 LEU A N 1
ATOM 1628 C CA . LEU A 1 194 ? 54.073 2.346 -36.636 1.00 64.31 194 LEU A CA 1
ATOM 1629 C C . LEU A 1 194 ? 55.238 2.167 -37.621 1.00 64.31 194 LEU A C 1
ATOM 1631 O O . LEU A 1 194 ? 56.227 1.518 -37.283 1.00 64.31 194 LEU A O 1
ATOM 1635 N N . ARG A 1 195 ? 55.171 2.807 -38.798 1.00 72.69 195 ARG A N 1
ATOM 1636 C CA . ARG A 1 195 ? 56.265 2.856 -39.783 1.00 72.69 195 ARG A CA 1
ATOM 1637 C C . ARG A 1 195 ? 57.494 3.573 -39.225 1.00 72.69 195 ARG A C 1
ATOM 1639 O O . ARG A 1 195 ? 58.602 3.060 -39.370 1.00 72.69 195 ARG A O 1
ATOM 1646 N N . GLN A 1 196 ? 57.305 4.711 -38.552 1.00 78.12 196 GLN A N 1
ATOM 1647 C CA . GLN A 1 196 ? 58.389 5.423 -37.865 1.00 78.12 196 GLN A CA 1
ATOM 1648 C C . GLN A 1 196 ? 59.020 4.557 -36.771 1.00 78.12 196 GLN A C 1
ATOM 1650 O O . GLN A 1 196 ? 60.235 4.394 -36.751 1.00 78.12 196 GLN A O 1
ATOM 1655 N N . LYS A 1 197 ? 58.208 3.891 -35.947 1.00 75.19 197 LYS A N 1
ATOM 1656 C CA . LYS A 1 197 ? 58.703 3.012 -34.881 1.00 75.19 197 LYS A CA 1
ATOM 1657 C C . LYS A 1 197 ? 59.477 1.795 -35.398 1.00 75.19 197 LYS A C 1
ATOM 1659 O O . LYS A 1 197 ? 60.462 1.387 -34.793 1.00 75.19 197 LYS A O 1
ATOM 1664 N N . ILE A 1 198 ? 59.065 1.208 -36.524 1.00 75.50 198 ILE A N 1
ATOM 1665 C CA . ILE A 1 198 ? 59.829 0.133 -37.182 1.00 75.50 198 ILE A CA 1
ATOM 1666 C C . ILE A 1 198 ? 61.170 0.660 -37.698 1.00 75.50 198 ILE A C 1
ATOM 1668 O O . ILE A 1 198 ? 62.172 -0.049 -37.619 1.00 75.50 198 ILE A O 1
ATOM 1672 N N . LYS A 1 199 ? 61.193 1.886 -38.231 1.00 85.50 199 LYS A N 1
ATOM 1673 C CA . LYS A 1 199 ? 62.419 2.528 -38.706 1.00 85.50 199 LYS A CA 1
ATOM 1674 C C . LYS A 1 199 ? 63.397 2.776 -37.554 1.00 85.50 199 LYS A C 1
ATOM 1676 O O . LYS A 1 199 ? 64.538 2.342 -37.658 1.00 85.50 199 LYS A O 1
ATOM 1681 N N . GLU A 1 200 ? 62.926 3.340 -36.445 1.00 82.31 200 GLU A N 1
ATOM 1682 C CA . GLU A 1 200 ? 63.710 3.530 -35.214 1.00 82.31 200 GLU A CA 1
ATOM 1683 C C . GLU A 1 200 ? 64.268 2.197 -34.694 1.00 82.31 200 GLU A C 1
ATOM 1685 O O . GLU A 1 200 ? 65.469 2.065 -34.498 1.00 82.31 200 GLU A O 1
ATOM 1690 N N . LEU A 1 201 ? 63.432 1.154 -34.586 1.00 76.12 201 LEU A N 1
ATOM 1691 C CA . LEU A 1 201 ? 63.880 -0.172 -34.142 1.00 76.12 201 LEU A CA 1
ATOM 1692 C C . LEU A 1 201 ? 64.930 -0.800 -35.072 1.00 76.12 201 LEU A C 1
ATOM 1694 O O . LEU A 1 201 ? 65.759 -1.582 -34.608 1.00 76.12 201 LEU A O 1
ATOM 1698 N N . LYS A 1 202 ? 64.891 -0.506 -36.378 1.00 80.62 202 LYS A N 1
ATOM 1699 C CA . LYS A 1 202 ? 65.893 -0.977 -37.349 1.00 80.62 202 LYS A CA 1
ATOM 1700 C C . LYS A 1 202 ? 67.206 -0.201 -37.215 1.00 80.62 202 LYS A C 1
ATOM 1702 O O . LYS A 1 202 ? 68.263 -0.825 -37.261 1.00 80.62 202 LYS A O 1
ATOM 1707 N N . GLU A 1 203 ? 67.138 1.111 -37.004 1.00 84.12 203 GLU A N 1
ATOM 1708 C CA . GLU A 1 203 ? 68.302 1.976 -36.769 1.00 84.12 203 GLU A CA 1
ATOM 1709 C C . GLU A 1 203 ? 68.995 1.642 -35.434 1.00 84.12 203 GLU A C 1
ATOM 1711 O O . GLU A 1 203 ? 70.213 1.456 -35.410 1.00 84.12 203 GLU A O 1
ATOM 1716 N N . ASP A 1 204 ? 68.228 1.436 -34.359 1.00 78.56 204 ASP A N 1
ATOM 1717 C CA . ASP A 1 204 ? 68.732 1.003 -33.048 1.00 78.56 204 ASP A CA 1
ATOM 1718 C C . ASP A 1 204 ? 69.370 -0.388 -33.123 1.00 78.56 204 ASP A C 1
ATOM 1720 O O . ASP A 1 204 ? 70.471 -0.611 -32.618 1.00 78.56 204 ASP A O 1
ATOM 1724 N N . LYS A 1 205 ? 68.725 -1.328 -33.832 1.00 80.06 205 LYS A N 1
ATOM 1725 C CA . LYS A 1 205 ? 69.289 -2.659 -34.085 1.00 80.06 205 LYS A CA 1
ATOM 1726 C C . LYS A 1 205 ? 70.635 -2.564 -34.808 1.00 80.06 205 LYS A C 1
ATOM 1728 O O . LYS A 1 205 ? 71.555 -3.310 -34.483 1.00 80.06 205 LYS A O 1
ATOM 1733 N N . GLU A 1 206 ? 70.759 -1.688 -35.802 1.00 80.75 206 GLU A N 1
ATOM 1734 C CA . GLU A 1 206 ? 71.998 -1.510 -36.561 1.00 80.75 206 GLU A CA 1
ATOM 1735 C C . GLU A 1 206 ? 73.100 -0.856 -35.714 1.00 80.75 206 GLU A C 1
ATOM 1737 O O . GLU A 1 206 ? 74.254 -1.295 -35.770 1.00 80.75 206 GLU A O 1
ATOM 1742 N N . ALA A 1 207 ? 72.753 0.136 -34.891 1.00 77.19 207 ALA A N 1
ATOM 1743 C CA . ALA A 1 207 ? 73.669 0.763 -33.943 1.00 77.19 207 ALA A CA 1
ATOM 1744 C C . ALA A 1 207 ? 74.194 -0.250 -32.911 1.00 77.19 207 ALA A C 1
ATOM 1746 O O . ALA A 1 207 ? 75.410 -0.387 -32.748 1.00 77.19 207 ALA A O 1
ATOM 1747 N N . ASP A 1 208 ? 73.297 -1.030 -32.307 1.00 68.50 208 ASP A N 1
ATOM 1748 C CA . ASP A 1 208 ? 73.640 -2.053 -31.319 1.00 68.50 208 ASP A CA 1
ATOM 1749 C C . ASP A 1 208 ? 74.359 -3.254 -31.944 1.00 68.50 208 ASP A C 1
ATOM 1751 O O . ASP A 1 208 ? 75.164 -3.904 -31.279 1.00 68.50 208 ASP A O 1
ATOM 1755 N N . SER A 1 209 ? 74.156 -3.532 -33.239 1.00 65.44 209 SER A N 1
ATOM 1756 C CA . SER A 1 209 ? 74.836 -4.631 -33.944 1.00 65.44 209 SER A CA 1
ATOM 1757 C C . SER A 1 209 ? 76.351 -4.497 -34.047 1.00 65.44 209 SER A C 1
ATOM 1759 O O . SER A 1 209 ? 77.044 -5.475 -34.348 1.00 65.44 209 SER A O 1
ATOM 1761 N N . LYS A 1 210 ? 76.863 -3.298 -33.762 1.00 68.88 210 LYS A N 1
ATOM 1762 C CA . LYS A 1 210 ? 78.290 -2.977 -33.707 1.00 68.88 210 LYS A CA 1
ATOM 1763 C C . LYS A 1 210 ? 78.902 -3.279 -32.334 1.00 68.88 210 LYS A C 1
ATOM 1765 O O . LYS A 1 210 ? 80.121 -3.202 -32.197 1.00 68.88 210 LYS A O 1
ATOM 1770 N N . LEU A 1 211 ? 78.089 -3.636 -31.334 1.00 62.34 211 LEU A N 1
ATOM 1771 C CA . LEU A 1 211 ? 78.551 -4.036 -30.009 1.00 62.34 211 LEU A CA 1
ATOM 1772 C C . LEU A 1 211 ? 78.918 -5.533 -29.983 1.00 62.34 211 LEU A C 1
ATOM 1774 O O . LEU A 1 211 ? 78.202 -6.359 -30.556 1.00 62.34 211 LEU A O 1
ATOM 1778 N N . PRO A 1 212 ? 80.014 -5.913 -29.298 1.00 57.50 212 PRO A N 1
ATOM 1779 C CA . PRO A 1 212 ? 80.547 -7.278 -29.327 1.00 57.50 212 PRO A CA 1
ATOM 1780 C C . PRO A 1 212 ? 79.576 -8.350 -28.797 1.00 57.50 212 PRO A C 1
ATOM 1782 O O . PRO A 1 212 ? 79.605 -9.480 -29.282 1.00 57.50 212 PRO A O 1
ATOM 1785 N N . ASP A 1 213 ? 78.653 -7.994 -27.898 1.00 58.00 213 ASP A N 1
ATOM 1786 C CA . ASP A 1 213 ? 77.681 -8.930 -27.305 1.00 58.00 213 ASP A CA 1
ATOM 1787 C C . ASP A 1 213 ? 76.401 -9.124 -28.143 1.00 58.00 213 ASP A C 1
ATOM 1789 O O . ASP A 1 213 ? 75.575 -9.992 -27.848 1.00 58.00 213 ASP A O 1
ATOM 1793 N N . PHE A 1 214 ? 76.218 -8.356 -29.223 1.00 55.34 214 PHE A N 1
ATOM 1794 C CA . PHE A 1 214 ? 74.965 -8.339 -29.983 1.00 55.34 214 PHE A CA 1
ATOM 1795 C C . PHE A 1 214 ? 74.681 -9.642 -30.740 1.00 55.34 214 PHE A C 1
ATOM 1797 O O . PHE A 1 214 ? 73.535 -10.087 -30.810 1.00 55.34 214 PHE A O 1
ATOM 1804 N N . ARG A 1 215 ? 75.717 -10.282 -31.302 1.00 52.34 215 ARG A N 1
ATOM 1805 C CA . ARG A 1 215 ? 75.572 -11.559 -32.028 1.00 52.34 215 ARG A CA 1
ATOM 1806 C C . ARG A 1 215 ? 75.488 -12.778 -31.105 1.00 52.34 215 ARG A C 1
ATOM 1808 O O . ARG A 1 215 ? 75.074 -13.836 -31.568 1.00 52.34 215 ARG A O 1
ATOM 1815 N N . ALA A 1 216 ? 75.867 -12.640 -29.832 1.00 53.31 216 ALA A N 1
ATOM 1816 C CA . ALA A 1 216 ? 75.897 -13.740 -28.868 1.00 53.31 216 ALA A CA 1
ATOM 1817 C C . ALA A 1 216 ? 74.701 -13.748 -27.893 1.00 53.31 216 ALA A C 1
ATOM 1819 O O . ALA A 1 216 ? 74.542 -14.707 -27.140 1.00 53.31 216 ALA A O 1
ATOM 1820 N N . GLY A 1 217 ? 73.852 -12.714 -27.896 1.00 53.03 217 GLY A N 1
ATOM 1821 C CA . GLY A 1 217 ? 72.833 -12.507 -26.866 1.00 53.03 217 GLY A CA 1
ATOM 1822 C C . GLY A 1 217 ? 71.436 -12.163 -27.382 1.00 53.03 217 GLY A C 1
ATOM 1823 O O . GLY A 1 217 ? 71.234 -11.750 -28.522 1.00 53.03 217 GLY A O 1
ATOM 1824 N N . ALA A 1 218 ? 70.466 -12.297 -26.474 1.00 57.19 218 ALA A N 1
ATOM 1825 C CA . ALA A 1 218 ? 69.023 -12.091 -26.632 1.00 57.19 218 ALA A CA 1
ATOM 1826 C C . ALA A 1 218 ? 68.582 -10.756 -27.278 1.00 57.19 218 ALA A C 1
ATOM 1828 O O . ALA A 1 218 ? 67.415 -10.622 -27.643 1.00 57.19 218 ALA A O 1
ATOM 1829 N N . ASN A 1 219 ? 69.492 -9.796 -27.466 1.00 58.31 219 ASN A N 1
ATOM 1830 C CA . ASN A 1 219 ? 69.208 -8.464 -28.000 1.00 58.31 219 ASN A CA 1
ATOM 1831 C C . ASN A 1 219 ? 68.899 -8.480 -29.506 1.00 58.31 219 ASN A C 1
ATOM 1833 O O . ASN A 1 219 ? 67.922 -7.867 -29.929 1.00 58.31 219 ASN A O 1
ATOM 1837 N N . GLY A 1 220 ? 69.641 -9.242 -30.320 1.00 61.81 220 GLY A N 1
ATOM 1838 C CA . GLY A 1 220 ? 69.346 -9.359 -31.757 1.00 61.81 220 GLY A CA 1
ATOM 1839 C C . GLY A 1 220 ? 67.976 -9.999 -32.023 1.00 61.81 220 GLY A C 1
ATOM 1840 O O . GLY A 1 220 ? 67.173 -9.471 -32.793 1.00 61.81 220 GLY A O 1
ATOM 1841 N N . ALA A 1 221 ? 67.674 -11.084 -31.301 1.00 68.88 221 ALA A N 1
ATOM 1842 C CA . ALA A 1 221 ? 66.385 -11.775 -31.363 1.00 68.88 221 ALA A CA 1
ATOM 1843 C C . ALA A 1 221 ? 65.225 -10.927 -30.808 1.00 68.88 221 ALA A C 1
ATOM 1845 O O . ALA A 1 221 ? 64.095 -11.043 -31.283 1.00 68.88 221 ALA A O 1
ATOM 1846 N N . TYR A 1 222 ? 65.495 -10.063 -29.825 1.00 73.62 222 TYR A N 1
ATOM 1847 C CA . TYR A 1 222 ? 64.524 -9.108 -29.298 1.00 73.62 222 TYR A CA 1
ATOM 1848 C C . TYR A 1 222 ? 64.105 -8.083 -30.360 1.00 73.62 222 TYR A C 1
ATOM 1850 O O . TYR A 1 222 ? 62.905 -7.923 -30.588 1.00 73.62 222 TYR A O 1
ATOM 1858 N N . TYR A 1 223 ? 65.056 -7.451 -31.060 1.00 73.06 223 TYR A N 1
ATOM 1859 C CA . TYR A 1 223 ? 64.732 -6.502 -32.131 1.00 73.06 223 TYR A CA 1
ATOM 1860 C C . TYR A 1 223 ? 63.980 -7.175 -33.282 1.00 73.06 223 TYR A C 1
ATOM 1862 O O . TYR A 1 223 ? 62.962 -6.650 -33.729 1.00 73.06 223 TYR A O 1
ATOM 1870 N N . ASP A 1 224 ? 64.407 -8.369 -33.709 1.00 76.12 224 ASP A N 1
ATOM 1871 C CA . ASP A 1 224 ? 63.719 -9.113 -34.773 1.00 76.12 224 ASP A CA 1
ATOM 1872 C C . ASP A 1 224 ? 62.284 -9.487 -34.399 1.00 76.12 224 ASP A C 1
ATOM 1874 O O . ASP A 1 224 ? 61.369 -9.349 -35.213 1.00 76.12 224 ASP A O 1
ATOM 1878 N N . ARG A 1 225 ? 62.056 -9.899 -33.147 1.00 73.50 225 ARG A N 1
ATOM 1879 C CA . ARG A 1 225 ? 60.710 -10.188 -32.651 1.00 73.50 225 ARG A CA 1
ATOM 1880 C C . ARG A 1 225 ? 59.853 -8.926 -32.579 1.00 73.50 225 ARG A C 1
ATOM 1882 O O . ARG A 1 225 ? 58.710 -8.958 -33.012 1.00 73.50 225 ARG A O 1
ATOM 1889 N N . ARG A 1 226 ? 60.392 -7.805 -32.092 1.00 68.56 226 ARG A N 1
ATOM 1890 C CA . ARG A 1 226 ? 59.637 -6.548 -31.947 1.00 68.56 226 ARG A CA 1
ATOM 1891 C C . ARG A 1 226 ? 59.315 -5.893 -33.285 1.00 68.56 226 ARG A C 1
ATOM 1893 O O . ARG A 1 226 ? 58.209 -5.379 -33.433 1.00 68.56 226 ARG A O 1
ATOM 1900 N N . ILE A 1 227 ? 60.226 -5.947 -34.255 1.00 74.50 227 ILE A N 1
ATOM 1901 C CA . ILE A 1 227 ? 59.963 -5.506 -35.631 1.00 74.50 227 ILE A CA 1
ATOM 1902 C C . ILE A 1 227 ? 58.850 -6.368 -36.234 1.00 74.50 227 ILE A C 1
ATOM 1904 O O . ILE A 1 227 ? 57.860 -5.818 -36.703 1.00 74.50 227 ILE A O 1
ATOM 1908 N N . LYS A 1 228 ? 58.948 -7.699 -36.123 1.00 76.12 228 LYS A N 1
ATOM 1909 C CA . LYS A 1 228 ? 57.939 -8.627 -36.652 1.00 76.12 228 LYS A CA 1
ATOM 1910 C C . LYS A 1 228 ? 56.567 -8.466 -35.992 1.00 76.12 228 LYS A C 1
ATOM 1912 O O . LYS A 1 228 ? 55.563 -8.469 -36.692 1.00 76.12 228 LYS A O 1
ATOM 1917 N N . ASP A 1 229 ? 56.513 -8.294 -34.673 1.00 69.69 229 ASP A N 1
ATOM 1918 C CA . ASP A 1 229 ? 55.262 -8.055 -33.942 1.00 69.69 229 ASP A CA 1
ATOM 1919 C C . ASP A 1 229 ? 54.640 -6.701 -34.341 1.00 69.69 229 ASP A C 1
ATOM 1921 O O . ASP A 1 229 ? 53.425 -6.588 -34.473 1.00 69.69 229 ASP A O 1
ATOM 1925 N N . THR A 1 230 ? 55.461 -5.672 -34.588 1.00 62.00 230 THR A N 1
ATOM 1926 C CA . THR A 1 230 ? 54.980 -4.348 -35.031 1.00 62.00 230 THR A CA 1
ATOM 1927 C C . THR A 1 230 ? 54.520 -4.369 -36.498 1.00 62.00 230 THR A C 1
ATOM 1929 O O . THR A 1 230 ? 53.515 -3.746 -36.831 1.00 62.00 230 THR A O 1
ATOM 1932 N N . GLU A 1 231 ? 55.190 -5.135 -37.366 1.00 68.25 231 GLU A N 1
ATOM 1933 C CA . GLU A 1 231 ? 54.776 -5.389 -38.757 1.00 68.25 231 GLU A CA 1
ATOM 1934 C C . GLU A 1 231 ? 53.490 -6.245 -38.826 1.00 68.25 231 GLU A C 1
ATOM 1936 O O . GLU A 1 231 ? 52.618 -5.991 -39.661 1.00 68.25 231 GLU A O 1
ATOM 1941 N N . ALA A 1 232 ? 53.316 -7.205 -37.908 1.00 68.12 232 ALA A N 1
ATOM 1942 C CA . ALA A 1 232 ? 52.080 -7.977 -37.750 1.00 68.12 232 ALA A CA 1
ATOM 1943 C C . ALA A 1 232 ? 50.908 -7.084 -37.307 1.00 68.12 232 ALA A C 1
ATOM 1945 O O . ALA A 1 232 ? 49.828 -7.137 -37.889 1.00 68.12 232 ALA A O 1
ATOM 1946 N N . LEU A 1 233 ? 51.141 -6.179 -36.351 1.00 59.25 233 LEU A N 1
ATOM 1947 C CA . LEU A 1 233 ? 50.141 -5.193 -35.935 1.00 59.25 233 LEU A CA 1
ATOM 1948 C C . LEU A 1 233 ? 49.728 -4.257 -37.077 1.00 59.25 233 LEU A C 1
ATOM 1950 O O . LEU A 1 233 ? 48.571 -3.866 -37.127 1.00 59.25 233 LEU A O 1
ATOM 1954 N N . MET A 1 234 ? 50.624 -3.924 -38.013 1.00 57.66 234 MET A N 1
ATOM 1955 C CA . MET A 1 234 ? 50.259 -3.153 -39.211 1.00 57.66 234 MET A CA 1
ATOM 1956 C C . MET A 1 234 ? 49.397 -3.945 -40.205 1.00 57.66 234 MET A C 1
ATOM 1958 O O . MET A 1 234 ? 48.580 -3.345 -40.897 1.00 57.66 234 MET A O 1
ATOM 1962 N N . THR A 1 235 ? 49.576 -5.266 -40.287 1.00 56.19 235 THR A N 1
ATOM 1963 C CA . THR A 1 235 ? 48.846 -6.151 -41.216 1.00 56.19 235 THR A CA 1
ATOM 1964 C C . THR A 1 235 ? 47.518 -6.665 -40.654 1.00 56.19 235 THR A C 1
ATOM 1966 O O . THR A 1 235 ? 46.648 -7.065 -41.423 1.00 56.19 235 THR A O 1
ATOM 1969 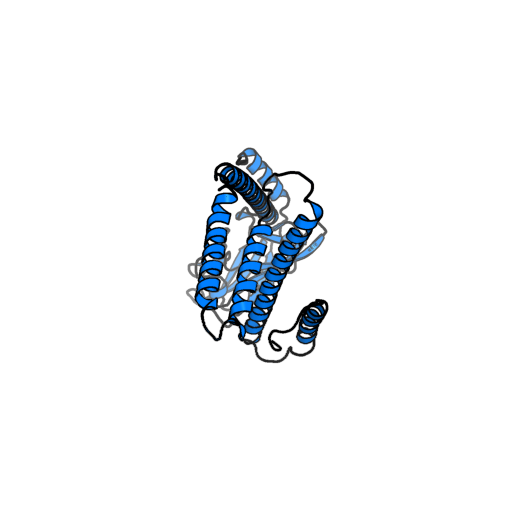N N . GLU A 1 236 ? 47.323 -6.616 -39.333 1.00 53.94 236 GLU A N 1
ATOM 1970 C CA . GLU A 1 236 ? 46.047 -6.920 -38.669 1.00 53.94 236 GLU A CA 1
ATOM 1971 C C . GLU A 1 236 ? 45.070 -5.731 -38.623 1.00 53.94 236 GLU A C 1
ATOM 1973 O O . GLU A 1 236 ? 43.900 -5.917 -38.278 1.00 53.94 236 GLU A O 1
ATOM 1978 N N . ILE A 1 237 ? 45.500 -4.517 -38.995 1.00 47.56 237 ILE A N 1
ATOM 1979 C CA . ILE A 1 237 ? 44.579 -3.388 -39.193 1.00 47.56 237 ILE A CA 1
ATOM 1980 C C . ILE A 1 237 ? 43.779 -3.676 -40.477 1.00 47.56 237 ILE A C 1
ATOM 1982 O O . ILE A 1 237 ? 44.375 -3.743 -41.551 1.00 47.56 237 ILE A O 1
ATOM 1986 N N . PRO A 1 238 ? 42.446 -3.860 -40.418 1.00 45.91 238 PRO A N 1
ATOM 1987 C CA . PRO A 1 238 ? 41.680 -4.278 -41.586 1.00 45.91 238 PRO A CA 1
ATOM 1988 C C . PRO A 1 238 ? 41.710 -3.212 -42.687 1.00 45.91 238 PRO A C 1
ATOM 1990 O O . PRO A 1 238 ? 41.243 -2.095 -42.477 1.00 45.91 238 PRO A O 1
ATOM 1993 N N . ASP A 1 239 ? 42.145 -3.590 -43.891 1.00 45.19 239 ASP A N 1
ATOM 1994 C CA . ASP A 1 239 ? 42.136 -2.771 -45.122 1.00 45.19 239 ASP A CA 1
ATOM 1995 C C . ASP A 1 239 ? 40.725 -2.361 -45.615 1.00 45.19 239 ASP A C 1
ATOM 1997 O O . ASP A 1 239 ? 40.538 -1.885 -46.732 1.00 45.19 239 ASP A O 1
ATOM 2001 N N . HIS A 1 240 ? 39.677 -2.587 -44.828 1.00 41.50 240 HIS A N 1
ATOM 2002 C CA . HIS A 1 240 ? 38.295 -2.487 -45.281 1.00 41.50 240 HIS A CA 1
ATOM 2003 C C . HIS A 1 240 ? 37.388 -1.959 -44.174 1.00 41.50 240 HIS A C 1
ATOM 2005 O O . HIS A 1 240 ? 36.616 -2.679 -43.545 1.00 41.50 240 HIS A O 1
ATOM 2011 N N . TRP A 1 241 ? 37.379 -0.635 -44.049 1.00 38.72 241 TRP A N 1
ATOM 2012 C CA . TRP A 1 241 ? 36.121 0.088 -43.874 1.00 38.72 241 TRP A CA 1
ATOM 2013 C C . TRP A 1 241 ? 35.490 0.342 -45.250 1.00 38.72 241 TRP A C 1
ATOM 2015 O O . TRP A 1 241 ? 35.367 1.463 -45.730 1.00 38.72 241 TRP A O 1
ATOM 2025 N N . THR A 1 242 ? 35.081 -0.742 -45.907 1.00 35.56 242 THR A N 1
ATOM 2026 C CA . THR A 1 242 ? 34.046 -0.707 -46.944 1.00 35.56 242 THR A CA 1
ATOM 2027 C C . THR A 1 242 ? 32.917 -1.639 -46.501 1.00 35.56 242 THR A C 1
ATOM 2029 O O . THR A 1 242 ? 33.160 -2.816 -46.222 1.00 35.56 242 THR A O 1
ATOM 2032 N N . PRO A 1 243 ? 31.674 -1.143 -46.364 1.00 36.19 243 PRO A N 1
ATOM 2033 C CA . PRO A 1 243 ? 30.554 -1.957 -45.924 1.00 36.19 243 PRO A CA 1
ATOM 2034 C C . PRO A 1 243 ? 30.074 -2.820 -47.096 1.00 36.19 243 PRO A C 1
ATOM 2036 O O . PRO A 1 243 ? 29.153 -2.455 -47.818 1.00 36.19 243 PRO A O 1
ATOM 2039 N N . THR A 1 244 ? 30.696 -3.978 -47.300 1.00 34.59 244 THR A N 1
ATOM 2040 C CA . THR A 1 244 ? 30.191 -5.002 -48.227 1.00 34.59 244 THR A CA 1
ATOM 2041 C C . THR A 1 244 ? 29.986 -6.324 -47.498 1.00 34.59 244 THR A C 1
ATOM 2043 O O . THR A 1 244 ? 30.920 -7.101 -47.330 1.00 34.59 244 THR A O 1
ATOM 2046 N N . SER A 1 245 ? 28.754 -6.509 -47.009 1.00 41.91 245 SER A N 1
ATOM 2047 C CA . SER A 1 245 ? 27.866 -7.700 -47.018 1.00 41.91 245 SER A CA 1
ATOM 2048 C C . SER A 1 245 ? 28.407 -9.148 -47.053 1.00 41.91 245 SER A C 1
ATOM 2050 O O . SER A 1 245 ? 27.648 -10.067 -47.353 1.00 41.91 245 SER A O 1
ATOM 2052 N N . LYS A 1 246 ? 29.680 -9.427 -46.749 1.00 42.09 246 LYS A N 1
ATOM 2053 C CA . LYS A 1 246 ? 30.228 -10.803 -46.714 1.00 42.09 246 LYS A CA 1
ATOM 2054 C C . LYS A 1 246 ? 31.086 -11.129 -45.487 1.00 42.09 246 LYS A C 1
ATOM 2056 O O . LYS A 1 246 ? 31.650 -12.216 -45.415 1.00 42.09 246 LYS A O 1
ATOM 2061 N N . VAL A 1 247 ? 31.119 -10.246 -44.487 1.00 42.81 247 VAL A N 1
ATOM 2062 C CA . VAL A 1 247 ? 31.789 -10.474 -43.183 1.00 42.81 247 VAL A CA 1
ATOM 2063 C C . VAL A 1 247 ? 30.769 -10.815 -42.080 1.00 42.81 247 VAL A C 1
ATOM 2065 O O . VAL A 1 247 ? 31.044 -10.743 -40.888 1.00 42.81 247 VAL A O 1
ATOM 2068 N N . GLU A 1 248 ? 29.549 -11.201 -42.450 1.00 48.03 248 GLU A N 1
ATOM 2069 C CA . GLU A 1 248 ? 28.449 -11.312 -41.486 1.00 48.03 248 GLU A CA 1
ATOM 2070 C C . GLU A 1 248 ? 28.468 -12.539 -40.552 1.00 48.03 248 GLU A C 1
ATOM 2072 O O . GLU A 1 248 ? 28.019 -12.375 -39.427 1.00 48.03 248 GLU A O 1
ATOM 2077 N N . PRO A 1 249 ? 29.015 -13.735 -40.856 1.00 41.66 249 PRO A N 1
ATOM 2078 C CA . PRO A 1 249 ? 28.873 -14.855 -39.908 1.00 41.66 249 PRO A CA 1
ATOM 2079 C C . PRO A 1 249 ? 29.926 -14.918 -38.793 1.00 41.66 249 PRO A C 1
ATOM 2081 O O . PRO A 1 249 ? 29.588 -15.212 -37.652 1.00 41.66 249 PRO A O 1
ATOM 2084 N N . ARG A 1 250 ? 31.213 -14.676 -39.084 1.00 42.78 250 ARG A N 1
ATOM 2085 C CA . ARG A 1 250 ? 32.290 -14.846 -38.083 1.00 42.78 250 ARG A CA 1
ATOM 2086 C C . ARG A 1 250 ? 32.403 -13.660 -37.134 1.00 42.78 250 ARG A C 1
ATOM 2088 O O . ARG A 1 250 ? 32.507 -13.873 -35.933 1.00 42.78 250 ARG A O 1
ATOM 2095 N N . PHE A 1 251 ? 32.294 -12.441 -37.654 1.00 40.19 251 PHE A N 1
ATOM 2096 C CA . PHE A 1 251 ? 32.355 -11.230 -36.840 1.00 40.19 251 PHE A CA 1
ATOM 2097 C C . PHE A 1 251 ? 31.098 -11.064 -35.980 1.00 40.19 251 PHE A C 1
ATOM 2099 O O . PHE A 1 251 ? 31.209 -10.713 -34.812 1.00 40.19 251 PHE A O 1
ATOM 2106 N N . MET A 1 252 ? 29.908 -11.424 -36.486 1.00 43.75 252 MET A N 1
ATOM 2107 C CA . MET A 1 252 ? 28.708 -11.507 -35.642 1.00 43.75 252 MET A CA 1
ATOM 2108 C C . MET A 1 252 ? 28.813 -12.624 -34.608 1.00 43.75 252 MET A C 1
ATOM 2110 O O . MET A 1 252 ? 28.339 -12.430 -33.499 1.00 43.75 252 MET A O 1
ATOM 2114 N N . LYS A 1 253 ? 29.465 -13.754 -34.916 1.00 51.66 253 LYS A N 1
ATOM 2115 C CA . LYS A 1 253 ? 29.703 -14.827 -33.941 1.00 51.66 253 LYS A CA 1
ATOM 2116 C C . LYS A 1 253 ? 30.702 -14.414 -32.859 1.00 51.66 253 LYS A C 1
ATOM 2118 O O . LYS A 1 253 ? 30.469 -14.718 -31.700 1.00 51.66 253 LYS A O 1
ATOM 2123 N N . GLU A 1 254 ? 31.762 -13.683 -33.195 1.00 46.38 254 GLU A N 1
ATOM 2124 C CA . GLU A 1 254 ? 32.708 -13.124 -32.216 1.00 46.38 254 GLU A CA 1
ATOM 2125 C C . GLU A 1 254 ? 32.108 -11.963 -31.419 1.00 46.38 254 GLU A C 1
ATOM 2127 O O . GLU A 1 254 ? 32.355 -11.838 -30.223 1.00 46.38 254 GLU A O 1
ATOM 2132 N N . TRP A 1 255 ? 31.272 -11.138 -32.044 1.00 44.81 255 TRP A N 1
ATOM 2133 C CA . TRP A 1 255 ? 30.563 -10.048 -31.382 1.00 44.81 255 TRP A CA 1
ATOM 2134 C C . TRP A 1 255 ? 29.426 -10.551 -30.484 1.00 44.81 255 TRP A C 1
ATOM 2136 O O . TRP A 1 255 ? 29.278 -10.065 -29.366 1.00 44.81 255 TRP A O 1
ATOM 2146 N N . GLN A 1 256 ? 28.670 -11.567 -30.912 1.00 49.41 256 GLN A N 1
ATOM 2147 C CA . GLN A 1 256 ? 27.709 -12.284 -30.070 1.00 49.41 256 GLN A CA 1
ATOM 2148 C C . GLN A 1 256 ? 28.426 -13.038 -28.954 1.00 49.41 256 GLN A C 1
ATOM 2150 O O . GLN A 1 256 ? 28.009 -12.913 -27.813 1.00 49.41 256 GLN A O 1
ATOM 2155 N N . ALA A 1 257 ? 29.547 -13.713 -29.229 1.00 49.75 257 ALA A N 1
ATOM 2156 C CA . ALA A 1 257 ? 30.358 -14.345 -28.189 1.00 49.75 257 ALA A CA 1
ATOM 2157 C C . ALA A 1 257 ? 30.906 -13.317 -27.190 1.00 49.75 257 ALA A C 1
ATOM 2159 O O . ALA A 1 257 ? 30.940 -13.597 -25.998 1.00 49.75 257 ALA A O 1
ATOM 2160 N N . ARG A 1 258 ? 31.272 -12.106 -27.636 1.00 47.41 258 ARG A N 1
ATOM 2161 C CA . ARG A 1 258 ? 31.664 -10.997 -26.752 1.00 47.41 258 ARG A CA 1
ATOM 2162 C C . ARG A 1 258 ? 30.491 -10.441 -25.956 1.00 47.41 258 ARG A C 1
ATOM 2164 O O . ARG A 1 258 ? 30.661 -10.205 -24.768 1.00 47.41 258 ARG A O 1
ATOM 2171 N N . LYS A 1 259 ? 29.310 -10.272 -26.555 1.00 48.31 259 LYS A N 1
ATOM 2172 C CA . LYS A 1 259 ? 28.101 -9.858 -25.827 1.00 48.31 259 LYS A CA 1
ATOM 2173 C C . LYS A 1 259 ? 27.653 -10.905 -24.815 1.00 48.31 259 LYS A C 1
ATOM 2175 O O . LYS A 1 259 ? 27.310 -10.545 -23.699 1.00 48.31 259 LYS A O 1
ATOM 2180 N N . GLU A 1 260 ? 27.695 -12.183 -25.171 1.00 47.53 260 GLU A N 1
ATOM 2181 C CA . GLU A 1 260 ? 27.417 -13.293 -24.260 1.00 47.53 260 GLU A CA 1
ATOM 2182 C C . GLU A 1 260 ? 28.478 -13.390 -23.165 1.00 47.53 260 GLU A C 1
ATOM 2184 O O . GLU A 1 260 ? 28.135 -13.619 -22.012 1.00 47.53 260 GLU A O 1
ATOM 2189 N N . TRP A 1 261 ? 29.755 -13.170 -23.483 1.00 51.69 261 TRP A N 1
ATOM 2190 C CA . TRP A 1 261 ? 30.830 -13.110 -22.494 1.00 51.69 261 TRP A CA 1
ATOM 2191 C C . TRP A 1 261 ? 30.654 -11.929 -21.532 1.00 51.69 261 TRP A C 1
ATOM 2193 O O . TRP A 1 261 ? 30.816 -12.092 -20.327 1.00 51.69 261 TRP A O 1
ATOM 2203 N N . GLN A 1 262 ? 30.256 -10.763 -22.039 1.00 48.41 262 GLN A N 1
ATOM 2204 C CA . GLN A 1 262 ? 30.018 -9.559 -21.246 1.00 48.41 262 GLN A CA 1
ATOM 2205 C C . GLN A 1 262 ? 28.761 -9.699 -20.372 1.00 48.41 262 GLN A C 1
ATOM 2207 O O . GLN A 1 262 ? 28.828 -9.422 -19.180 1.00 48.41 262 GLN A O 1
ATOM 2212 N N . ALA A 1 263 ? 27.675 -10.263 -20.909 1.00 49.56 263 ALA A N 1
ATOM 2213 C CA . ALA A 1 263 ? 26.476 -10.607 -20.143 1.00 49.56 263 ALA A CA 1
ATOM 2214 C C . ALA A 1 263 ? 26.752 -11.690 -19.084 1.00 49.56 263 ALA A C 1
ATOM 2216 O O . ALA A 1 263 ? 26.226 -11.623 -17.977 1.00 49.56 263 ALA A O 1
ATOM 2217 N N . ARG A 1 264 ? 27.616 -12.673 -19.383 1.00 53.28 264 ARG A N 1
ATOM 2218 C CA . ARG A 1 264 ? 28.085 -13.666 -18.399 1.00 53.28 264 ARG A CA 1
ATOM 2219 C C . ARG A 1 264 ? 28.925 -13.023 -17.303 1.00 53.28 264 ARG A C 1
ATOM 2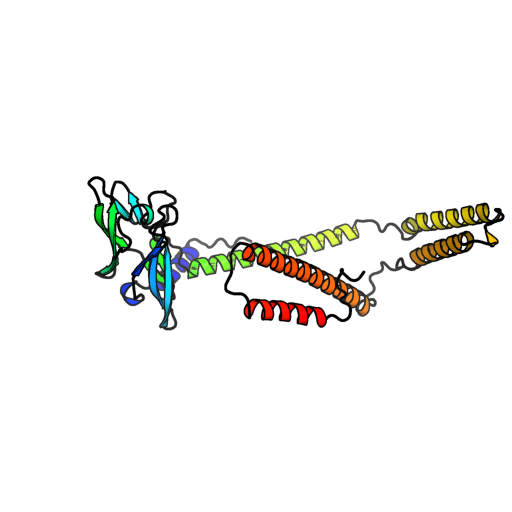221 O O . ARG A 1 264 ? 28.780 -13.412 -16.151 1.00 53.28 264 ARG A O 1
ATOM 2228 N N . LYS A 1 265 ? 29.775 -12.052 -17.642 1.00 55.38 265 LYS A N 1
ATOM 2229 C CA . LYS A 1 265 ? 30.597 -11.316 -16.678 1.00 55.38 265 LYS A CA 1
ATOM 2230 C C . LYS A 1 265 ? 29.736 -10.458 -15.748 1.00 55.38 265 LYS A C 1
ATOM 2232 O O . LYS A 1 265 ? 29.922 -10.522 -14.541 1.00 55.38 265 LYS A O 1
ATOM 2237 N N . GLU A 1 266 ? 28.762 -9.729 -16.290 1.00 55.31 266 GLU A N 1
ATOM 2238 C CA . GLU A 1 266 ? 27.804 -8.932 -15.509 1.00 55.31 266 GLU A CA 1
ATOM 2239 C C . GLU A 1 266 ? 26.939 -9.822 -14.604 1.00 55.31 266 GLU A C 1
ATOM 2241 O O . GLU A 1 266 ? 26.847 -9.576 -13.405 1.00 55.31 266 GLU A O 1
ATOM 2246 N N . TRP A 1 267 ? 26.410 -10.933 -15.129 1.00 55.62 267 TRP A N 1
ATOM 2247 C CA . TRP A 1 267 ? 25.683 -11.928 -14.331 1.00 55.62 267 TRP A CA 1
ATOM 2248 C C . TRP A 1 267 ? 26.546 -12.548 -13.219 1.00 55.62 267 TRP A C 1
ATOM 2250 O O . TRP A 1 267 ? 26.066 -12.807 -12.116 1.00 55.62 267 TRP A O 1
ATOM 2260 N N . GLN A 1 268 ? 27.836 -12.769 -13.482 1.00 50.75 268 GLN A N 1
ATOM 2261 C CA . GLN A 1 268 ? 28.789 -13.287 -12.503 1.00 50.75 268 GLN A CA 1
ATOM 2262 C C . GLN A 1 268 ? 29.123 -12.252 -11.418 1.00 50.75 268 GLN A C 1
ATOM 2264 O O . GLN A 1 268 ? 29.236 -12.610 -10.245 1.00 50.75 268 GLN A O 1
ATOM 2269 N N . GLU A 1 269 ? 29.257 -10.978 -11.783 1.00 56.72 269 GLU A N 1
ATOM 2270 C CA . GLU A 1 269 ? 29.440 -9.872 -10.840 1.00 56.72 269 GLU A CA 1
ATOM 2271 C C . GLU A 1 269 ? 28.196 -9.677 -9.957 1.00 56.72 269 GLU A C 1
ATOM 2273 O O . GLU A 1 269 ? 28.338 -9.460 -8.751 1.00 56.72 269 GLU A O 1
ATOM 2278 N N . ASP A 1 270 ? 26.994 -9.854 -10.511 1.00 56.91 270 ASP A N 1
ATOM 2279 C CA . ASP A 1 270 ? 25.738 -9.817 -9.759 1.00 56.91 270 ASP A CA 1
ATOM 2280 C C . ASP A 1 270 ? 25.581 -11.027 -8.825 1.00 56.91 270 ASP A C 1
ATOM 2282 O O . ASP A 1 270 ? 25.235 -10.849 -7.659 1.00 56.91 270 ASP A O 1
ATOM 2286 N N . LEU A 1 271 ? 25.936 -12.243 -9.257 1.00 48.97 271 LEU A N 1
ATOM 2287 C CA . LEU A 1 271 ? 25.966 -13.423 -8.379 1.00 48.97 271 LEU A CA 1
ATOM 2288 C C . LEU A 1 271 ? 26.950 -13.265 -7.214 1.00 48.97 271 LEU A C 1
ATOM 2290 O O . LEU A 1 271 ? 26.658 -13.663 -6.085 1.00 48.97 271 LEU A O 1
ATOM 2294 N N . LEU A 1 272 ? 28.128 -12.692 -7.469 1.00 55.56 272 LEU A N 1
ATOM 2295 C CA . LEU A 1 272 ? 29.116 -12.411 -6.426 1.00 55.56 272 LEU A CA 1
ATOM 2296 C C . LEU A 1 272 ? 28.623 -11.332 -5.456 1.00 55.56 272 LEU A C 1
ATOM 2298 O O . LEU A 1 272 ? 28.900 -11.421 -4.258 1.00 55.56 272 LEU A O 1
ATOM 2302 N N . ARG A 1 273 ? 27.869 -10.345 -5.952 1.00 62.53 273 ARG A N 1
ATOM 2303 C CA . ARG A 1 273 ? 27.215 -9.322 -5.131 1.00 62.53 273 ARG A CA 1
ATOM 2304 C C . ARG A 1 273 ? 26.109 -9.927 -4.269 1.00 62.53 273 ARG A C 1
ATOM 2306 O O . ARG A 1 273 ? 26.142 -9.739 -3.060 1.00 62.53 273 ARG A O 1
ATOM 2313 N N . GLU A 1 274 ? 25.229 -10.748 -4.839 1.00 54.28 274 GLU A N 1
ATOM 2314 C CA . GLU A 1 274 ? 24.198 -11.474 -4.088 1.00 54.28 274 GLU A CA 1
ATOM 2315 C C . GLU A 1 274 ? 24.805 -12.398 -3.022 1.00 54.28 274 GLU A C 1
ATOM 2317 O O . GLU A 1 274 ? 24.310 -12.450 -1.898 1.00 54.28 274 GLU A O 1
ATOM 2322 N N . LEU A 1 275 ? 25.907 -13.100 -3.321 1.00 52.91 275 LEU A N 1
ATOM 2323 C CA . LEU A 1 275 ? 26.624 -13.932 -2.346 1.00 52.91 275 LEU A CA 1
ATOM 2324 C C . LEU A 1 275 ? 27.251 -13.111 -1.214 1.00 52.91 275 LEU A C 1
ATOM 2326 O O . LEU A 1 275 ? 27.291 -13.580 -0.073 1.00 52.91 275 LEU A O 1
ATOM 2330 N N . LYS A 1 276 ? 27.743 -11.904 -1.511 1.00 55.22 276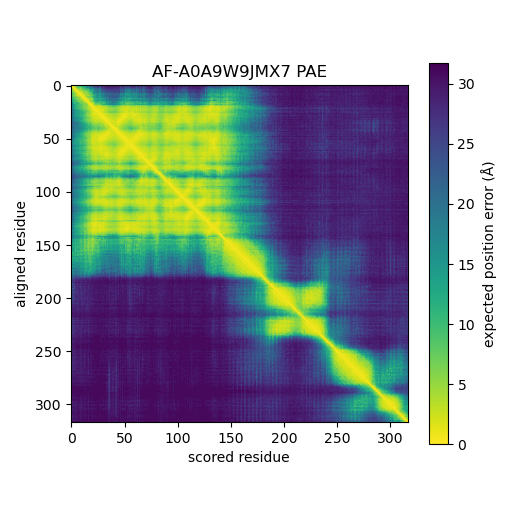 LYS A N 1
ATOM 2331 C CA . LYS A 1 276 ? 28.298 -10.979 -0.519 1.00 55.22 276 LYS A CA 1
ATOM 2332 C C . LYS A 1 276 ? 27.197 -10.403 0.374 1.00 55.22 276 LYS A C 1
ATOM 2334 O O . LYS A 1 276 ? 27.317 -10.499 1.593 1.00 55.22 276 LYS A O 1
ATOM 2339 N N . ASP A 1 277 ? 26.094 -9.949 -0.214 1.00 53.78 277 ASP A N 1
ATOM 2340 C CA . ASP A 1 277 ? 24.917 -9.442 0.500 1.00 53.78 277 ASP A CA 1
ATOM 2341 C C . ASP A 1 277 ? 24.263 -10.546 1.354 1.00 53.78 277 ASP A C 1
ATOM 2343 O O . ASP A 1 277 ? 23.846 -10.314 2.492 1.00 53.78 277 ASP A O 1
ATOM 2347 N N . LEU A 1 278 ? 24.241 -11.793 0.868 1.00 48.75 278 LEU A N 1
ATOM 2348 C CA . LEU A 1 278 ? 23.814 -12.969 1.635 1.00 48.75 278 LEU A CA 1
ATOM 2349 C C . LEU A 1 278 ? 24.763 -13.283 2.799 1.00 48.75 278 LEU A C 1
ATOM 2351 O O . LEU A 1 278 ? 24.300 -13.664 3.874 1.00 48.75 278 LEU A O 1
ATOM 2355 N N . LYS A 1 279 ? 26.080 -13.114 2.628 1.00 50.84 279 LYS A N 1
ATOM 2356 C CA . LYS A 1 279 ? 27.074 -13.268 3.708 1.00 50.84 279 LYS A CA 1
ATOM 2357 C C . LYS A 1 279 ? 26.933 -12.183 4.775 1.00 50.84 279 LYS A C 1
ATOM 2359 O O . LYS A 1 279 ? 27.032 -12.491 5.959 1.00 50.84 279 LYS A O 1
ATOM 2364 N N . GLU A 1 280 ? 26.669 -10.945 4.375 1.00 52.62 280 GLU A N 1
ATOM 2365 C CA . GLU A 1 280 ? 26.498 -9.809 5.287 1.00 52.62 280 GLU A CA 1
ATOM 2366 C C . GLU A 1 280 ? 25.162 -9.890 6.049 1.00 52.62 280 GLU A C 1
ATOM 2368 O O . GLU A 1 280 ? 25.127 -9.691 7.263 1.00 52.62 280 GLU A O 1
ATOM 2373 N N . THR A 1 281 ? 24.077 -10.316 5.395 1.00 50.72 281 THR A N 1
ATOM 2374 C CA . THR A 1 281 ? 22.770 -10.534 6.050 1.00 50.72 281 THR A CA 1
ATOM 2375 C C . THR A 1 281 ? 22.726 -11.773 6.955 1.00 50.72 281 THR A C 1
ATOM 2377 O O . THR A 1 281 ? 21.979 -11.784 7.935 1.00 50.72 281 THR A O 1
ATOM 2380 N N . THR A 1 282 ? 23.541 -12.804 6.690 1.00 46.56 282 THR A N 1
ATOM 2381 C CA . THR A 1 282 ? 23.655 -14.008 7.546 1.00 46.56 282 THR A CA 1
ATOM 2382 C C . THR A 1 282 ? 24.774 -13.941 8.587 1.00 46.56 282 THR A C 1
ATOM 2384 O O . THR A 1 282 ? 24.767 -14.733 9.527 1.00 46.56 282 THR A O 1
ATOM 2387 N N . GLY A 1 283 ? 25.698 -12.981 8.482 1.00 43.69 283 GLY A N 1
ATOM 2388 C CA . GLY A 1 283 ? 26.636 -12.627 9.552 1.00 43.69 283 GLY A CA 1
ATOM 2389 C C . GLY A 1 283 ? 25.979 -11.868 10.712 1.00 43.69 283 GLY A C 1
ATOM 2390 O O . GLY A 1 283 ? 26.554 -11.800 11.792 1.00 43.69 283 GLY A O 1
ATOM 2391 N N . ALA A 1 284 ? 24.765 -11.341 10.513 1.00 44.38 284 ALA A N 1
ATOM 2392 C CA . ALA A 1 284 ? 24.021 -10.570 11.511 1.00 44.38 284 ALA A CA 1
ATOM 2393 C C . ALA A 1 284 ? 23.007 -11.391 12.335 1.00 44.38 284 ALA A C 1
ATOM 2395 O O . ALA A 1 284 ? 22.329 -10.826 13.193 1.00 44.38 284 ALA A O 1
ATOM 2396 N N . LYS A 1 285 ? 22.856 -12.702 12.089 1.00 39.53 285 LYS A N 1
ATOM 2397 C CA . LYS A 1 285 ? 21.945 -13.559 12.863 1.00 39.53 285 LYS A CA 1
ATOM 2398 C C . LYS A 1 285 ? 22.597 -14.889 13.210 1.00 39.53 285 LYS A C 1
ATOM 2400 O O . LYS A 1 285 ? 22.846 -15.724 12.341 1.00 39.53 285 LYS A O 1
ATOM 2405 N N . ASP A 1 286 ? 22.850 -15.045 14.503 1.00 39.34 286 ASP A N 1
ATOM 2406 C CA . ASP A 1 286 ? 23.284 -16.276 15.142 1.00 39.34 286 ASP A CA 1
ATOM 2407 C C . ASP A 1 286 ? 22.462 -17.495 14.715 1.00 39.34 286 ASP A C 1
ATOM 2409 O O . ASP A 1 286 ? 21.250 -17.414 14.537 1.00 39.34 286 ASP A O 1
ATOM 2413 N N . GLY A 1 287 ? 23.203 -18.602 14.582 1.00 46.53 287 GLY A N 1
ATOM 2414 C CA . GLY A 1 287 ? 22.856 -20.004 14.823 1.00 46.53 287 GLY A CA 1
ATOM 2415 C C . GLY A 1 287 ? 21.447 -20.529 14.517 1.00 46.53 287 GLY A C 1
ATOM 2416 O O . GLY A 1 287 ? 20.435 -19.985 14.922 1.00 46.53 287 GLY A O 1
ATOM 2417 N N . ILE A 1 288 ? 21.408 -21.764 14.007 1.00 42.66 288 ILE A N 1
ATOM 2418 C CA . ILE A 1 288 ? 20.235 -22.665 14.024 1.00 42.66 288 ILE A CA 1
ATOM 2419 C C . ILE A 1 288 ? 19.322 -22.588 12.780 1.00 42.66 288 ILE A C 1
ATOM 2421 O O . ILE A 1 288 ? 18.130 -22.814 12.866 1.00 42.66 288 ILE A O 1
ATOM 2425 N N . VAL A 1 289 ? 19.860 -22.378 11.572 1.00 40.97 289 VAL A N 1
ATOM 2426 C CA . VAL A 1 289 ? 19.268 -22.965 10.338 1.00 40.97 289 VAL A CA 1
ATOM 2427 C C . VAL A 1 289 ? 20.387 -23.296 9.335 1.00 40.97 289 VAL A C 1
ATOM 2429 O O . VAL A 1 289 ? 20.371 -22.889 8.176 1.00 40.97 289 VAL A O 1
ATOM 2432 N N . ARG A 1 290 ? 21.450 -23.968 9.791 1.00 45.78 290 ARG A N 1
ATOM 2433 C CA . ARG A 1 290 ? 22.580 -24.371 8.935 1.00 45.78 290 ARG A CA 1
ATOM 2434 C C . ARG A 1 290 ? 22.598 -25.885 8.795 1.00 45.78 290 ARG A C 1
ATOM 2436 O O . ARG A 1 290 ? 22.878 -26.588 9.755 1.00 45.78 290 ARG A O 1
ATOM 2443 N N . GLY A 1 291 ? 22.307 -26.369 7.595 1.00 43.72 291 GLY A N 1
ATOM 2444 C CA . GLY A 1 291 ? 22.503 -27.772 7.243 1.00 43.72 291 GLY A CA 1
ATOM 2445 C C . GLY A 1 291 ? 22.135 -28.049 5.795 1.00 43.72 291 GLY A C 1
ATOM 2446 O O . GLY A 1 291 ? 23.004 -28.332 4.986 1.00 43.72 291 GLY A O 1
ATOM 2447 N N . SER A 1 292 ? 20.859 -27.898 5.447 1.00 46.25 292 SER A N 1
ATOM 2448 C CA . SER A 1 292 ? 20.324 -28.364 4.160 1.00 46.25 292 SER A CA 1
ATOM 2449 C C . SER A 1 292 ? 20.192 -27.258 3.108 1.00 46.25 292 SER A C 1
ATOM 2451 O O . SER A 1 292 ? 20.760 -27.369 2.029 1.00 46.25 292 SER A O 1
ATOM 2453 N N . TYR A 1 293 ? 19.545 -26.131 3.426 1.00 46.28 293 TYR A N 1
ATOM 2454 C CA . TYR A 1 293 ? 19.289 -25.078 2.425 1.00 46.28 293 TYR A CA 1
ATOM 2455 C C . TYR A 1 293 ? 20.561 -24.356 1.936 1.00 46.28 293 TYR A C 1
ATOM 2457 O O . TYR A 1 293 ? 20.648 -23.940 0.780 1.00 46.28 293 TYR A O 1
ATOM 2465 N N . TRP A 1 294 ? 21.564 -24.223 2.813 1.00 47.69 294 TRP A N 1
ATOM 2466 C CA . TRP A 1 294 ? 22.849 -23.592 2.490 1.00 47.69 294 TRP A CA 1
ATOM 2467 C C . TRP A 1 294 ? 23.718 -24.504 1.617 1.00 47.69 294 TRP A C 1
ATOM 2469 O O . TRP A 1 294 ? 24.262 -24.047 0.615 1.00 47.69 294 TRP A O 1
ATOM 2479 N N . HIS A 1 295 ? 23.767 -25.803 1.938 1.00 50.50 295 HIS A N 1
ATOM 2480 C CA . HIS A 1 295 ? 24.479 -26.787 1.125 1.00 50.50 295 HIS A CA 1
ATOM 2481 C C . HIS A 1 295 ? 23.849 -26.946 -0.256 1.00 50.50 295 HIS A C 1
ATOM 2483 O O . HIS A 1 295 ? 24.583 -26.966 -1.233 1.00 50.50 295 HIS A O 1
ATOM 2489 N N . ASP A 1 296 ? 22.520 -26.981 -0.365 1.00 53.50 296 ASP A N 1
ATOM 2490 C CA . ASP A 1 296 ? 21.855 -27.177 -1.657 1.00 53.50 296 ASP A CA 1
ATOM 2491 C C . ASP A 1 296 ? 22.030 -25.982 -2.601 1.00 53.50 296 ASP A C 1
ATOM 2493 O O . ASP A 1 296 ? 22.232 -26.171 -3.801 1.00 53.50 296 ASP A O 1
ATOM 2497 N N . LYS A 1 297 ? 21.999 -24.742 -2.088 1.00 51.94 297 LYS A N 1
ATOM 2498 C CA . LYS A 1 297 ? 22.255 -23.553 -2.917 1.00 51.94 297 LYS A CA 1
ATOM 2499 C C . LYS A 1 297 ? 23.726 -23.408 -3.289 1.00 51.94 297 LYS A C 1
ATOM 2501 O O . LYS A 1 297 ? 24.015 -23.092 -4.439 1.00 51.94 297 LYS A O 1
ATOM 2506 N N . GLN A 1 298 ? 24.640 -23.659 -2.356 1.00 52.53 298 GLN A N 1
ATOM 2507 C CA . GLN A 1 298 ? 26.071 -23.587 -2.631 1.00 52.53 298 GLN A CA 1
ATOM 2508 C C . GLN A 1 298 ? 26.501 -24.688 -3.608 1.00 52.53 298 GLN A C 1
ATOM 2510 O O . GLN A 1 298 ? 27.197 -24.399 -4.574 1.00 52.53 298 GLN A O 1
ATOM 2515 N N . LYS A 1 299 ? 25.977 -25.908 -3.444 1.00 56.78 299 LYS A N 1
ATOM 2516 C CA . LYS A 1 299 ? 26.197 -27.032 -4.358 1.00 56.78 299 LYS A CA 1
ATOM 2517 C C . LYS A 1 299 ? 25.610 -26.775 -5.744 1.00 56.78 299 LYS A C 1
ATOM 2519 O O . LYS A 1 299 ? 26.271 -27.077 -6.724 1.00 56.78 299 LYS A O 1
ATOM 2524 N N . LYS A 1 300 ? 24.437 -26.134 -5.855 1.00 57.38 300 LYS A N 1
ATOM 2525 C CA . LYS A 1 300 ? 23.897 -25.695 -7.158 1.00 57.38 300 LYS A CA 1
ATOM 2526 C C . LYS A 1 300 ? 24.794 -24.675 -7.852 1.00 57.38 300 LYS A C 1
ATOM 2528 O O . LYS A 1 300 ? 24.961 -24.744 -9.063 1.00 57.38 300 LYS A O 1
ATOM 2533 N N . VAL A 1 301 ? 25.355 -23.730 -7.102 1.00 52.50 301 VAL A N 1
ATOM 2534 C CA . VAL A 1 301 ? 26.278 -22.724 -7.647 1.00 52.50 301 VAL A CA 1
ATOM 2535 C C . VAL A 1 301 ? 27.614 -23.370 -8.040 1.00 52.50 301 VAL A C 1
ATOM 2537 O O . VAL A 1 301 ? 28.131 -23.080 -9.112 1.00 52.50 301 VAL A O 1
ATOM 2540 N N . GLU A 1 302 ? 28.140 -24.305 -7.246 1.00 55.00 302 GLU A N 1
ATOM 2541 C CA . GLU A 1 302 ? 29.363 -25.068 -7.552 1.00 55.00 302 GLU A CA 1
ATOM 2542 C C . GLU A 1 302 ? 29.184 -26.041 -8.735 1.00 55.00 302 GLU A C 1
ATOM 2544 O O . GLU A 1 302 ? 30.074 -26.149 -9.582 1.00 55.00 302 GLU A O 1
ATOM 2549 N N . GLU A 1 303 ? 28.025 -26.696 -8.857 1.00 60.50 303 GLU A N 1
ATOM 2550 C CA . GLU A 1 303 ? 27.645 -27.522 -10.016 1.00 60.50 303 GLU A CA 1
ATOM 2551 C C . GLU A 1 303 ? 27.502 -26.675 -11.292 1.00 60.50 303 GLU A C 1
ATOM 2553 O O . GLU A 1 303 ? 27.903 -27.111 -12.368 1.00 60.50 303 GLU A O 1
ATOM 2558 N N . MET A 1 304 ? 27.000 -25.438 -11.190 1.00 55.38 304 MET A N 1
ATOM 2559 C CA . MET A 1 304 ? 26.944 -24.507 -12.327 1.00 55.38 304 MET A CA 1
ATOM 2560 C C . MET A 1 304 ? 28.333 -23.982 -12.728 1.00 55.38 304 MET A C 1
ATOM 2562 O O . MET A 1 304 ? 28.588 -23.787 -13.915 1.00 55.38 304 MET A O 1
ATOM 2566 N N . LEU A 1 305 ? 29.248 -23.794 -11.770 1.00 48.72 305 LEU A N 1
ATOM 2567 C CA . LEU A 1 305 ? 30.628 -23.360 -12.029 1.00 48.72 305 LEU A CA 1
ATOM 2568 C C . LEU A 1 305 ? 31.508 -24.475 -12.623 1.00 48.72 305 LEU A C 1
ATOM 2570 O O . LEU A 1 305 ? 32.393 -24.190 -13.425 1.00 48.72 305 LEU A O 1
ATOM 2574 N N . THR A 1 306 ? 31.258 -25.743 -12.283 1.00 53.59 306 THR A N 1
ATOM 2575 C CA . THR A 1 306 ? 32.006 -26.906 -12.813 1.00 53.59 306 THR A CA 1
ATOM 2576 C C . THR A 1 306 ? 31.576 -27.342 -14.216 1.00 53.59 306 THR A C 1
ATOM 2578 O O . THR A 1 306 ? 32.317 -28.060 -14.881 1.00 53.59 306 THR A O 1
ATOM 2581 N N . GLN A 1 307 ? 30.427 -26.871 -14.712 1.00 52.91 307 GLN A N 1
ATOM 2582 C CA . GLN A 1 307 ? 29.993 -27.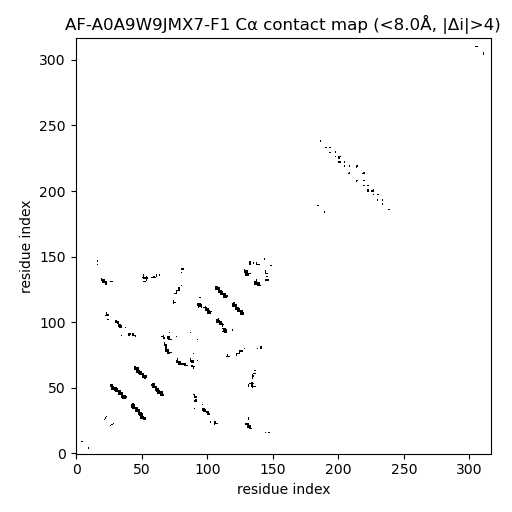067 -16.104 1.00 52.91 307 GLN A CA 1
ATOM 2583 C C . GLN A 1 307 ? 30.632 -26.069 -17.094 1.00 52.91 307 GLN A C 1
ATOM 2585 O O . GLN A 1 307 ? 30.343 -26.117 -18.290 1.00 52.91 307 GLN A O 1
ATOM 2590 N N . MET A 1 308 ? 31.518 -25.179 -16.627 1.00 51.12 308 MET A N 1
ATOM 2591 C CA . MET A 1 308 ? 32.306 -24.275 -17.472 1.00 51.12 308 MET A CA 1
ATOM 2592 C C . MET A 1 308 ? 33.663 -24.916 -17.839 1.00 51.12 308 MET A C 1
ATOM 2594 O O . MET A 1 308 ? 34.479 -25.118 -16.940 1.00 51.12 308 MET A O 1
ATOM 2598 N N . PRO A 1 309 ? 33.959 -25.197 -19.128 1.00 48.22 309 PRO A N 1
ATOM 2599 C CA . PRO A 1 309 ? 35.149 -25.961 -19.537 1.00 48.22 309 PRO A CA 1
ATOM 2600 C C . PRO A 1 309 ? 36.511 -25.342 -19.170 1.00 48.22 309 PRO A C 1
ATOM 2602 O O . PRO A 1 309 ? 37.494 -26.071 -19.095 1.00 48.22 309 PRO A O 1
ATOM 2605 N N . ASP A 1 310 ? 36.570 -24.031 -18.898 1.00 51.16 310 ASP A N 1
ATOM 2606 C CA . ASP A 1 310 ? 37.825 -23.282 -18.702 1.00 51.16 310 ASP A CA 1
ATOM 2607 C C . ASP A 1 310 ? 37.928 -22.556 -17.344 1.00 51.16 310 ASP A C 1
ATOM 2609 O O . ASP A 1 310 ? 38.786 -21.690 -17.151 1.00 51.16 310 ASP A O 1
ATOM 2613 N N . TRP A 1 311 ? 37.067 -22.873 -16.370 1.00 44.78 311 TRP A N 1
ATOM 2614 C CA . TRP A 1 311 ? 37.122 -22.215 -15.060 1.00 44.78 311 TRP A CA 1
ATOM 2615 C C . TRP A 1 311 ? 38.246 -22.790 -14.181 1.00 44.78 311 TRP A C 1
ATOM 2617 O O . TRP A 1 311 ? 38.202 -23.947 -13.760 1.00 44.78 311 TRP A O 1
ATOM 2627 N N . LYS A 1 312 ? 39.246 -21.960 -13.850 1.00 48.09 312 LYS A N 1
ATOM 2628 C CA . LYS A 1 312 ? 40.192 -22.207 -12.750 1.00 48.09 312 LYS A CA 1
ATOM 2629 C C . LYS A 1 312 ? 39.978 -21.166 -11.648 1.00 48.09 312 LYS A C 1
ATOM 2631 O O . LYS A 1 312 ? 39.966 -19.972 -11.948 1.00 48.09 312 LYS A O 1
ATOM 2636 N N . PRO A 1 313 ? 39.845 -21.574 -10.375 1.00 42.75 313 PRO A N 1
ATOM 2637 C CA . PRO A 1 313 ? 39.766 -20.624 -9.276 1.00 42.75 313 PRO A CA 1
ATOM 2638 C C . PRO A 1 313 ? 41.074 -19.832 -9.167 1.00 42.75 313 PRO A C 1
ATOM 2640 O O . PRO A 1 313 ? 42.165 -20.393 -9.276 1.00 42.75 313 PRO A O 1
ATOM 2643 N N . ALA A 1 314 ? 40.956 -18.531 -8.888 1.00 38.44 314 ALA A N 1
ATOM 2644 C CA . ALA A 1 314 ? 42.077 -17.598 -8.739 1.00 38.44 314 ALA A CA 1
ATOM 2645 C C . ALA A 1 314 ? 43.081 -17.983 -7.629 1.00 38.44 314 ALA A C 1
ATOM 2647 O O . ALA A 1 314 ? 44.143 -17.387 -7.526 1.00 38.44 314 ALA A O 1
ATOM 2648 N N . SER A 1 315 ? 42.779 -18.999 -6.815 1.00 38.94 315 SER A N 1
ATOM 2649 C CA . SER A 1 315 ? 43.683 -19.560 -5.807 1.00 38.94 315 SER A CA 1
ATOM 2650 C C . SER A 1 315 ? 44.720 -20.549 -6.369 1.00 38.94 315 SER A C 1
ATOM 2652 O O . SER A 1 315 ? 45.412 -21.198 -5.589 1.00 38.94 315 SER A O 1
ATOM 2654 N N . LYS A 1 316 ? 44.786 -20.741 -7.695 1.00 35.84 316 LYS A N 1
ATOM 2655 C CA . LYS A 1 316 ? 45.770 -21.605 -8.377 1.00 35.84 316 LYS A CA 1
ATOM 2656 C C . LYS A 1 316 ? 46.390 -20.944 -9.624 1.00 35.84 316 LYS A C 1
ATOM 2658 O O . LYS A 1 316 ? 46.630 -21.633 -10.618 1.00 35.84 316 LYS A O 1
ATOM 2663 N N . ILE A 1 317 ? 46.621 -19.629 -9.572 1.00 38.00 317 ILE A N 1
ATOM 2664 C CA . ILE A 1 317 ? 47.548 -18.915 -10.470 1.00 38.00 317 ILE A CA 1
ATOM 2665 C C . ILE A 1 317 ? 48.777 -18.527 -9.662 1.00 38.00 317 ILE A C 1
ATOM 2667 O O . ILE A 1 317 ? 48.575 -18.016 -8.537 1.00 38.00 317 ILE A O 1
#

Secondary structure (DSSP, 8-state):
------HHHHHHHHHHHHTT-EEHHHHEEEEEEEEESTT-TTT-EEEEEEEEE-TTS-EEEEEEESTTTEEEETTEEEE-SS----S-BHHHHBSSS--EEEEETTEEEEEEEEEETTEEEEEEEEE-SEEEETTEEEEGGG---HHHHHHHHHHHHHHHHHHHHHHHHHHHHHHHHHHHHS----HHHHHHHHHHHHHHHHHHHHHHTTSTTTTTSHHHHHHHHHHHHHHHHHHSS-S-----SS-HHHHHHHHHHHHHHHHHHHHHHHHHHHHHHHHHHHTTS-SS--SSHHHHHHHHHHHHHHTSTT---GGG-

pLDDT: mean 70.09, std 18.36, range [34.59, 96.19]